Protein AF-A0A8H4V499-F1 (afdb_monomer)

Mean predicted aligned error: 6.69 Å

Solvent-accessible surface area (backbone atoms only — not comparable to full-atom values): 12761 Å² total; per-residue (Å²): 134,83,77,74,76,79,85,72,78,82,38,73,46,24,52,52,40,58,50,50,54,50,51,35,54,50,26,40,52,48,11,56,51,24,57,30,90,91,62,66,33,66,66,61,10,49,55,27,24,52,51,23,47,53,52,52,52,52,50,52,48,46,38,70,77,71,46,82,54,85,67,39,61,83,77,80,51,57,48,58,50,14,52,45,31,35,54,38,15,52,53,28,44,78,68,73,36,26,86,63,11,48,63,27,32,54,51,16,51,73,30,46,82,51,69,37,53,43,16,42,42,28,33,52,45,12,53,38,33,59,62,45,79,70,82,70,60,55,99,68,63,72,52,76,76,56,58,77,68,55,55,89,88,54,68,86,46,69,65,45,24,36,52,50,12,36,50,27,8,52,47,10,28,49,50,21,64,72,48,57,74,93,72,46,47,72,57,14,54,48,26,28,33,50,9,25,36,51,32,13,53,37,25,48,77,71,68,39,53,70,60,14,51,53,27,18,52,52,23,36,59,52,21,57,77,67,71,36,64,70,59,29,52,50,22,50,53,60,47,51,64,69,71,77,112

Nearest PDB structures (foldseek):
  6hc2-assembly4_S  TM=8.252E-01  e=5.355E-04  Homo sapiens
  6hc2-assembly1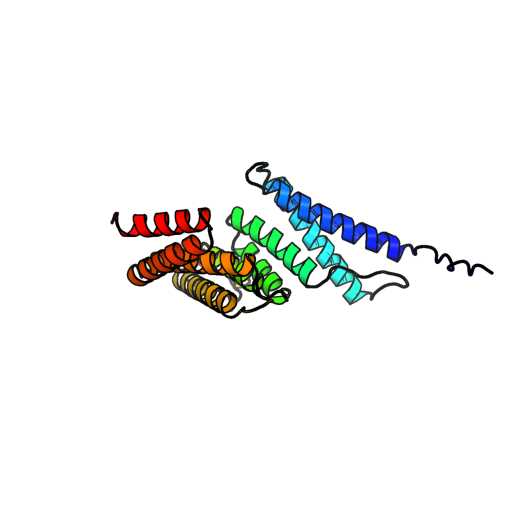_C  TM=4.977E-01  e=4.713E-04  Homo sapiens
  3sf4-assembly3_C  TM=5.035E-01  e=6.349E-04  Homo sapiens
  3q5m-assembly1_A  TM=4.052E-01  e=2.068E-01  Escherichia coli K-12
  5zvv-assembly1_B  TM=2.396E-01  e=1.594E+00  Bacillus phage phi3T

Sequence (245 aa):
GNTDEDFVPESLWHKRQRLLTKTVGIAIKLGELYADEHVLDPDSSQKHLIWAVETALKEFRRRKDEGVKPGEGDWLSPEQMGGAMESLGRDYERKDQFHLAIPLFFQALRLCETPCHRPVIMNNLAASFAQHPIFIPAANGPSEMTKELQDPAMPATRKDCLEAAQNWAKNAYKHAKDVTGNDRTAECDEACAVALVNWGDVAVMLGNNDLARKKYRQCIEMAGKLELPHVVKQARSGLAKLTSK

Radius of gyration: 21.86 Å; Cα contacts (8 Å, |Δi|>4): 308; chains: 1; bounding box: 50×37×82 Å

Foldseek 3Di:
DPPDPPPDDQDPQQVVQVVLQVQLVVLLVQLLVCVDPVNVNLPSNLVSLVCSLVSLVVVVVCCVVPNQDVNHDDHDALQRNLSSLQSNLVSCVVVLVLVSNQVSLVSSLVSDPQLLCNLVSLLSLLSSLLSNDQPPPPVPDDDPVRVVVDPVPDQRDNVSSLVSSLVSLVVSLVSLVVDDDPSRDLSSLVSNLSSLLSNLVSCVVVVNNVSNLVSLVVSLVSCVVSVNVVSNVSSVVSNVVSVVD

pLDDT: mean 90.11, std 15.54, range [38.09, 98.75]

Structure (mmCIF, N/CA/C/O backbone):
data_AF-A0A8H4V499-F1
#
_entry.id   AF-A0A8H4V499-F1
#
loop_
_atom_site.group_PDB
_atom_site.id
_atom_site.type_symbol
_atom_site.label_atom_id
_atom_site.label_alt_id
_atom_site.label_comp_id
_atom_site.label_asym_id
_atom_site.label_entity_id
_atom_site.label_seq_id
_atom_site.pdbx_PDB_ins_code
_atom_site.Cartn_x
_atom_site.Cartn_y
_atom_site.Cartn_z
_atom_site.occupancy
_atom_site.B_iso_or_equiv
_atom_site.auth_seq_id
_atom_site.auth_comp_id
_atom_site.auth_asym_id
_atom_site.auth_atom_id
_atom_site.pdbx_PDB_model_num
ATOM 1 N N . GLY A 1 1 ? -0.576 10.359 -55.482 1.00 40.16 1 GLY A N 1
ATOM 2 C CA . GLY A 1 1 ? 0.696 9.967 -54.862 1.00 40.16 1 GLY A CA 1
ATOM 3 C C . GLY A 1 1 ? 0.399 9.662 -53.424 1.00 40.16 1 GLY A C 1
ATOM 4 O O . GLY A 1 1 ? 0.086 10.592 -52.698 1.00 40.16 1 GLY A O 1
ATOM 5 N N . ASN A 1 2 ? 0.369 8.380 -53.072 1.00 44.16 2 ASN A N 1
ATOM 6 C CA . ASN A 1 2 ? 0.290 7.948 -51.683 1.00 44.16 2 ASN A CA 1
ATOM 7 C C . ASN A 1 2 ? 1.696 8.146 -51.117 1.00 44.16 2 ASN A C 1
ATOM 9 O O . ASN A 1 2 ? 2.642 7.578 -51.657 1.00 44.16 2 ASN A O 1
ATOM 13 N N . THR A 1 3 ? 1.849 9.022 -50.132 1.00 49.28 3 THR A N 1
ATOM 14 C CA . THR A 1 3 ? 3.070 9.085 -49.331 1.00 49.28 3 THR A CA 1
ATOM 15 C C . THR A 1 3 ? 3.112 7.800 -48.525 1.00 49.28 3 THR A C 1
ATOM 17 O O . THR A 1 3 ? 2.321 7.646 -47.596 1.00 49.28 3 THR A O 1
ATOM 20 N N . ASP A 1 4 ? 3.963 6.864 -48.947 1.00 53.62 4 ASP A N 1
ATOM 21 C CA . ASP A 1 4 ? 4.407 5.764 -48.101 1.00 53.62 4 ASP A CA 1
ATOM 22 C C . ASP A 1 4 ? 4.816 6.380 -46.760 1.00 53.62 4 ASP A C 1
ATOM 24 O O . ASP A 1 4 ? 5.727 7.205 -46.700 1.00 53.62 4 ASP A O 1
ATOM 28 N N . GLU A 1 5 ? 4.069 6.067 -45.701 1.00 57.12 5 GLU A N 1
ATOM 29 C CA . GLU A 1 5 ? 4.519 6.326 -44.341 1.00 57.12 5 GLU A CA 1
ATOM 30 C C . GLU A 1 5 ? 5.850 5.589 -44.195 1.00 57.12 5 GLU A C 1
ATOM 32 O O . GLU A 1 5 ? 5.878 4.357 -44.220 1.00 57.12 5 G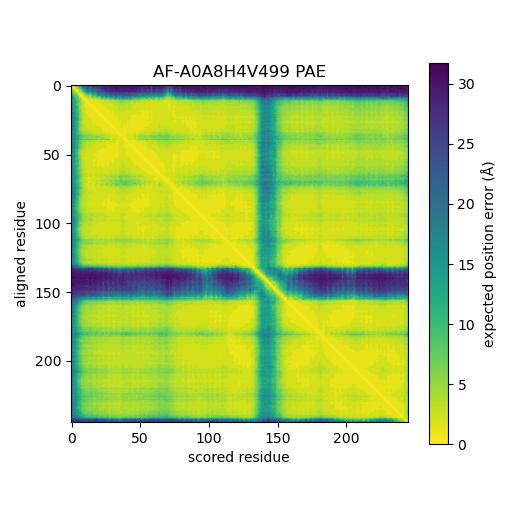LU A O 1
ATOM 37 N N . ASP A 1 6 ? 6.950 6.346 -44.139 1.00 56.53 6 ASP A N 1
ATOM 38 C CA . ASP A 1 6 ? 8.307 5.818 -44.044 1.00 56.53 6 ASP A CA 1
ATOM 39 C C . ASP A 1 6 ? 8.364 4.749 -42.946 1.00 56.53 6 ASP A C 1
ATOM 41 O O . ASP A 1 6 ? 8.284 5.038 -41.749 1.00 56.53 6 ASP A O 1
ATOM 45 N N . PHE A 1 7 ? 8.480 3.485 -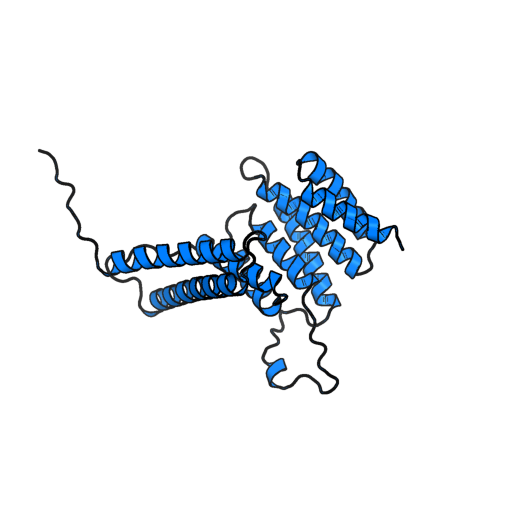43.355 1.00 61.25 7 PHE A N 1
ATOM 46 C CA . PHE A 1 7 ? 8.651 2.366 -42.442 1.00 61.25 7 PHE A CA 1
ATOM 47 C C . PHE A 1 7 ? 9.990 2.542 -41.723 1.00 61.25 7 PHE A C 1
ATOM 49 O O . PHE A 1 7 ? 11.047 2.245 -42.279 1.00 61.25 7 PHE A O 1
ATOM 56 N N . VAL A 1 8 ? 9.956 3.033 -40.483 1.00 66.06 8 VAL A N 1
ATOM 57 C CA . VAL A 1 8 ? 11.134 3.093 -39.614 1.00 66.06 8 VAL A CA 1
ATOM 58 C C . VAL A 1 8 ? 11.292 1.727 -38.937 1.00 66.06 8 VAL A C 1
ATOM 60 O O . VAL A 1 8 ? 10.447 1.358 -38.117 1.00 66.06 8 VAL A O 1
ATOM 63 N N . PRO A 1 9 ? 12.349 0.948 -39.241 1.00 77.31 9 PRO A N 1
ATOM 64 C CA . PRO A 1 9 ? 12.548 -0.358 -38.623 1.00 77.31 9 PRO A CA 1
ATOM 65 C C . PRO A 1 9 ? 12.700 -0.238 -37.097 1.00 77.31 9 PRO A C 1
ATOM 67 O O . PRO A 1 9 ? 13.455 0.604 -36.608 1.00 77.31 9 PRO A O 1
ATOM 70 N N . GLU A 1 10 ? 12.008 -1.097 -36.334 1.00 86.38 10 GLU A N 1
ATOM 71 C CA . GLU A 1 10 ? 12.113 -1.144 -34.866 1.00 86.38 10 GLU A CA 1
ATOM 72 C C . GLU A 1 10 ? 13.578 -1.384 -34.455 1.00 86.38 10 GLU A C 1
ATOM 74 O O . GLU A 1 10 ? 14.190 -2.388 -34.832 1.00 86.38 10 GLU A O 1
ATOM 79 N N . SER A 1 11 ? 14.150 -0.474 -33.660 1.00 91.81 11 SER A N 1
ATOM 80 C CA . SER A 1 11 ? 15.504 -0.653 -33.130 1.00 91.81 11 SER A CA 1
ATOM 81 C C . SER A 1 11 ? 15.542 -1.807 -32.118 1.00 91.81 11 SER A C 1
ATOM 83 O O . SER A 1 11 ? 14.555 -2.099 -31.436 1.00 91.81 11 SER A O 1
ATOM 85 N N . LEU A 1 12 ? 16.705 -2.448 -31.950 1.00 93.38 12 LEU A N 1
ATOM 86 C CA . LEU A 1 12 ? 16.875 -3.495 -30.930 1.00 93.38 12 LEU A CA 1
ATOM 87 C C . LEU A 1 12 ? 16.536 -2.988 -29.518 1.00 93.38 12 LEU A C 1
ATOM 89 O O . LEU A 1 12 ? 15.952 -3.724 -28.721 1.00 93.38 12 LEU A O 1
ATOM 93 N N . TRP A 1 13 ? 16.858 -1.724 -29.226 1.00 94.88 13 TRP A N 1
ATOM 94 C CA . TRP A 1 13 ? 16.546 -1.089 -27.948 1.00 94.88 13 TRP A CA 1
ATOM 95 C C . TRP A 1 13 ? 15.053 -0.838 -27.776 1.00 94.88 13 TRP A C 1
ATOM 97 O O . TRP A 1 13 ? 14.526 -1.146 -26.710 1.00 94.88 13 TRP A O 1
ATOM 107 N N . HIS A 1 14 ? 14.352 -0.381 -28.818 1.00 94.94 14 HIS A N 1
ATOM 108 C CA . HIS A 1 14 ? 12.895 -0.251 -28.795 1.00 94.94 14 HIS A CA 1
ATOM 109 C C . HIS A 1 14 ? 12.231 -1.605 -28.519 1.00 94.94 14 HIS A C 1
ATOM 111 O O . HIS A 1 14 ? 11.396 -1.724 -27.620 1.00 94.94 14 HIS A O 1
ATOM 117 N N . LYS A 1 15 ? 12.646 -2.652 -29.245 1.00 95.31 15 LYS A N 1
ATOM 118 C CA . LYS A 1 15 ? 12.096 -4.003 -29.094 1.00 95.31 15 LYS A CA 1
ATOM 119 C C . LYS A 1 15 ? 12.322 -4.558 -27.692 1.00 95.31 15 LYS A C 1
ATOM 121 O O . LYS A 1 15 ? 11.377 -5.047 -27.070 1.00 95.31 15 LYS A O 1
ATOM 126 N N . ARG A 1 16 ? 13.556 -4.465 -27.176 1.00 95.94 16 ARG A N 1
ATOM 127 C CA . ARG A 1 16 ? 13.900 -4.857 -25.797 1.00 95.94 16 ARG A CA 1
ATOM 128 C C . ARG A 1 16 ? 13.006 -4.124 -24.805 1.00 95.94 16 ARG A C 1
ATOM 130 O O . ARG A 1 16 ? 12.419 -4.761 -23.936 1.00 95.94 16 ARG A O 1
ATOM 137 N N . GLN A 1 17 ? 12.904 -2.809 -24.961 1.00 95.81 17 GLN A N 1
ATOM 138 C CA . GLN A 1 17 ? 12.172 -1.931 -24.067 1.00 95.81 17 GLN A CA 1
ATOM 139 C C . GLN A 1 17 ? 10.689 -2.310 -23.986 1.00 95.81 17 GLN A C 1
ATOM 141 O O . GLN A 1 17 ? 10.170 -2.622 -22.914 1.00 95.81 17 GLN A O 1
ATOM 146 N N . ARG A 1 18 ? 10.035 -2.408 -25.144 1.00 95.50 18 ARG A N 1
ATOM 147 C CA . ARG A 1 18 ? 8.627 -2.796 -25.265 1.00 95.50 18 ARG A CA 1
ATOM 148 C C . ARG A 1 18 ? 8.339 -4.173 -24.665 1.00 95.50 18 ARG A C 1
ATOM 150 O O . ARG A 1 18 ? 7.310 -4.350 -24.011 1.00 95.50 18 ARG A O 1
ATOM 157 N N . LEU A 1 19 ? 9.214 -5.154 -24.899 1.00 96.88 19 LEU A N 1
ATOM 158 C CA . LEU A 1 19 ? 9.059 -6.497 -24.335 1.00 96.88 19 LEU A CA 1
ATOM 159 C C . LEU A 1 19 ? 9.246 -6.486 -22.817 1.00 96.88 19 LEU A C 1
ATOM 161 O O . LEU A 1 19 ? 8.418 -7.052 -22.111 1.00 96.88 19 LEU A O 1
ATOM 165 N N . LEU A 1 20 ? 10.274 -5.804 -22.309 1.00 97.44 20 LEU A N 1
ATOM 166 C CA . LEU A 1 20 ? 10.565 -5.758 -20.879 1.00 97.44 20 LEU A CA 1
ATOM 167 C C . LEU A 1 20 ? 9.432 -5.089 -20.089 1.00 97.44 20 LEU A C 1
ATOM 169 O O . LEU A 1 20 ? 8.990 -5.649 -19.088 1.00 97.44 20 LEU A O 1
ATOM 173 N N . THR A 1 21 ? 8.895 -3.960 -20.566 1.00 97.19 21 THR A N 1
ATOM 174 C CA . THR A 1 21 ? 7.731 -3.302 -19.944 1.00 97.19 21 THR A CA 1
ATOM 175 C C . THR A 1 21 ? 6.515 -4.225 -19.894 1.00 97.19 21 THR A C 1
ATOM 177 O O . THR A 1 21 ? 5.855 -4.314 -18.859 1.00 97.19 21 THR A O 1
ATOM 180 N N . LYS A 1 22 ? 6.231 -4.960 -20.980 1.00 97.62 22 LYS A N 1
ATOM 181 C CA . LYS A 1 22 ? 5.127 -5.933 -21.005 1.00 97.62 22 LYS A CA 1
ATOM 182 C C . LYS A 1 22 ? 5.354 -7.073 -20.016 1.00 97.62 22 LYS A C 1
ATOM 184 O O . LYS A 1 22 ? 4.430 -7.408 -19.284 1.00 97.62 22 LYS A O 1
ATOM 189 N N . THR A 1 23 ? 6.557 -7.641 -19.958 1.00 98.31 23 THR A N 1
ATOM 190 C CA . THR A 1 23 ? 6.866 -8.738 -19.030 1.00 98.31 23 THR A CA 1
ATOM 191 C C . THR A 1 23 ? 6.765 -8.287 -17.575 1.00 98.31 23 THR A C 1
ATOM 193 O O . THR A 1 23 ? 6.188 -9.008 -16.767 1.00 98.31 23 THR A O 1
ATOM 196 N N . VAL A 1 24 ? 7.250 -7.086 -17.238 1.00 98.31 24 VAL A N 1
ATOM 197 C CA . VAL A 1 24 ? 7.088 -6.510 -15.891 1.00 98.31 24 VAL A CA 1
ATOM 198 C C . VAL A 1 24 ? 5.608 -6.329 -15.554 1.00 98.31 24 VAL A C 1
ATOM 200 O O . VAL A 1 24 ? 5.172 -6.779 -14.498 1.00 98.31 24 VAL A O 1
ATOM 203 N N . GLY A 1 25 ? 4.814 -5.754 -16.463 1.00 97.75 25 GLY A N 1
ATOM 204 C CA . GLY A 1 25 ? 3.370 -5.600 -16.260 1.00 97.75 25 GLY A CA 1
ATOM 205 C C . GLY A 1 25 ? 2.642 -6.935 -16.062 1.00 97.75 25 GLY A C 1
ATOM 206 O O . GLY A 1 25 ? 1.826 -7.061 -15.152 1.00 97.75 25 GLY A O 1
ATOM 207 N N . ILE A 1 26 ? 2.971 -7.953 -16.863 1.00 98.38 26 ILE A N 1
ATOM 208 C CA . ILE A 1 26 ? 2.411 -9.307 -16.725 1.00 98.38 26 ILE A CA 1
ATOM 209 C C . ILE A 1 26 ? 2.812 -9.926 -15.384 1.00 98.38 26 ILE A C 1
ATOM 211 O O . ILE A 1 26 ? 1.961 -10.496 -14.711 1.00 98.38 26 ILE A O 1
ATOM 215 N N . ALA A 1 27 ? 4.072 -9.793 -14.967 1.00 98.50 27 ALA A N 1
ATOM 216 C CA . ALA A 1 27 ? 4.534 -10.316 -13.685 1.00 98.50 27 ALA A CA 1
ATOM 217 C C . ALA A 1 27 ? 3.797 -9.670 -12.501 1.00 98.50 27 ALA A C 1
ATOM 219 O O . ALA A 1 27 ? 3.401 -10.383 -11.585 1.00 98.50 27 ALA A O 1
ATOM 220 N N . ILE A 1 28 ? 3.523 -8.361 -12.542 1.00 98.19 28 ILE A N 1
ATOM 221 C CA . ILE A 1 28 ? 2.698 -7.697 -11.517 1.00 98.19 28 ILE A CA 1
ATOM 222 C C . ILE A 1 28 ? 1.302 -8.325 -11.467 1.00 98.19 28 ILE A C 1
ATOM 224 O O . ILE A 1 28 ? 0.841 -8.700 -10.392 1.00 98.19 28 ILE A O 1
ATOM 228 N N . LYS A 1 29 ? 0.652 -8.506 -12.624 1.00 98.00 29 LYS A N 1
ATOM 229 C CA . LYS A 1 29 ? -0.695 -9.094 -12.690 1.00 98.00 29 LYS A CA 1
ATOM 230 C C . LYS A 1 29 ? -0.746 -10.558 -12.270 1.00 98.00 29 LYS A C 1
ATOM 232 O O . LYS A 1 29 ? -1.699 -10.953 -11.608 1.00 98.00 29 LYS A O 1
ATOM 237 N N . LEU A 1 30 ? 0.275 -11.347 -12.594 1.00 98.25 30 LEU A N 1
ATOM 238 C CA . LEU A 1 30 ? 0.413 -12.706 -12.069 1.00 98.25 30 LEU A CA 1
ATOM 239 C C . LEU A 1 30 ? 0.585 -12.688 -10.550 1.00 98.25 30 LEU A C 1
ATOM 241 O O . LEU A 1 30 ? -0.067 -13.460 -9.860 1.00 98.25 30 LEU A O 1
ATOM 245 N N . GLY A 1 31 ? 1.406 -11.774 -10.036 1.00 97.69 31 GLY A N 1
ATOM 246 C CA . GLY A 1 31 ? 1.570 -11.542 -8.607 1.00 97.69 31 GLY A CA 1
ATOM 247 C C . GLY A 1 31 ? 0.245 -11.284 -7.889 1.00 97.69 31 GLY A C 1
ATOM 248 O O . GLY A 1 31 ? -0.125 -12.013 -6.975 1.00 97.69 31 GLY A O 1
ATOM 249 N N . GLU A 1 32 ? -0.502 -10.283 -8.358 1.00 96.25 32 GLU A N 1
ATOM 250 C CA . GLU A 1 32 ? -1.833 -9.939 -7.841 1.00 96.25 32 GLU A CA 1
ATOM 251 C C . GLU A 1 32 ? -2.815 -11.121 -7.917 1.00 96.25 32 GLU A C 1
ATOM 253 O O . GLU A 1 32 ? -3.530 -11.371 -6.951 1.00 96.25 32 GLU A O 1
ATOM 258 N N . LEU A 1 33 ? -2.824 -11.865 -9.030 1.00 97.31 33 LEU A N 1
ATOM 259 C CA . LEU A 1 33 ? -3.695 -13.028 -9.220 1.00 97.31 33 LEU A CA 1
ATOM 260 C C . LEU A 1 33 ? -3.363 -14.163 -8.245 1.00 97.31 33 LEU A C 1
ATOM 262 O O . LEU A 1 33 ? -4.266 -14.752 -7.663 1.00 97.31 33 LEU A O 1
ATOM 266 N N . TYR A 1 34 ? -2.082 -14.484 -8.059 1.00 97.44 34 TYR A N 1
ATOM 267 C CA . TYR A 1 34 ? -1.665 -15.545 -7.138 1.00 97.44 34 TYR A CA 1
ATOM 268 C C . TYR A 1 34 ? -1.947 -15.200 -5.672 1.00 97.44 34 TYR A C 1
ATOM 270 O O . TYR A 1 34 ? -2.159 -16.099 -4.860 1.00 97.44 34 TYR A O 1
ATOM 278 N N . ALA A 1 35 ? -1.980 -13.910 -5.337 1.00 93.31 35 ALA A N 1
ATOM 279 C CA . ALA A 1 35 ? -2.360 -13.429 -4.015 1.00 93.31 35 ALA A CA 1
ATOM 280 C C . ALA A 1 35 ? -3.871 -13.435 -3.743 1.00 93.31 35 ALA A C 1
ATOM 282 O O . ALA A 1 35 ? -4.276 -13.196 -2.603 1.00 93.31 35 ALA A O 1
ATOM 283 N N . ASP A 1 36 ? -4.696 -13.637 -4.769 1.00 93.44 36 ASP A N 1
ATOM 284 C CA . ASP A 1 36 ? -6.146 -13.611 -4.644 1.00 93.44 36 ASP A CA 1
ATOM 285 C C . ASP A 1 36 ? -6.655 -14.751 -3.744 1.00 93.44 36 ASP A C 1
ATOM 287 O O . ASP A 1 36 ? -6.106 -15.859 -3.737 1.00 93.44 36 ASP A O 1
ATOM 291 N N . GLU A 1 37 ? -7.725 -14.490 -2.991 1.00 89.75 37 GLU A N 1
ATOM 292 C CA . GLU A 1 37 ? -8.301 -15.441 -2.030 1.00 89.75 37 GLU A CA 1
ATOM 293 C C . GLU A 1 37 ? -8.848 -16.725 -2.674 1.00 89.75 37 GLU A C 1
ATOM 295 O O . GLU A 1 37 ? -9.039 -17.727 -1.984 1.00 89.75 37 GLU A O 1
ATOM 300 N N . HIS A 1 38 ? -9.073 -16.720 -3.989 1.00 94.25 38 HIS A N 1
ATOM 301 C CA . HIS A 1 38 ? -9.519 -17.889 -4.743 1.00 94.25 38 HIS A CA 1
ATOM 302 C C . HIS A 1 38 ? -8.355 -18.742 -5.274 1.00 94.25 38 HIS A C 1
ATOM 304 O O . HIS A 1 38 ? -8.577 -19.897 -5.641 1.00 94.25 38 HIS A O 1
ATOM 310 N N . VAL A 1 39 ? -7.130 -18.199 -5.332 1.00 94.94 39 VAL A N 1
ATOM 311 C CA . VAL A 1 39 ? -5.931 -18.898 -5.838 1.00 94.94 39 VAL A CA 1
ATOM 312 C C . VAL A 1 39 ? -5.010 -19.326 -4.696 1.00 94.94 39 VAL A C 1
ATOM 314 O O . VAL A 1 39 ? -4.579 -20.477 -4.674 1.00 94.94 39 VAL A O 1
ATOM 317 N N . LEU A 1 40 ? -4.751 -18.428 -3.738 1.00 91.31 40 LEU A N 1
ATOM 318 C CA . LEU A 1 40 ? -3.975 -18.681 -2.516 1.00 91.31 40 LEU A CA 1
ATOM 319 C C . LEU A 1 40 ? -2.592 -19.317 -2.760 1.00 91.31 40 LEU A C 1
ATOM 321 O O . LEU A 1 40 ? -2.218 -20.282 -2.094 1.00 91.31 40 LEU A O 1
ATOM 325 N N . ASP A 1 41 ? -1.803 -18.739 -3.671 1.00 96.12 41 ASP A N 1
ATOM 326 C CA . ASP A 1 41 ? -0.401 -19.117 -3.902 1.00 96.12 41 ASP A CA 1
ATOM 327 C C . ASP A 1 41 ? 0.555 -17.967 -3.507 1.00 96.12 41 ASP A C 1
ATOM 329 O O . ASP A 1 41 ? 1.078 -17.233 -4.358 1.00 96.12 41 ASP A O 1
ATOM 333 N N . PRO A 1 42 ? 0.799 -17.770 -2.197 1.00 92.62 42 PRO A N 1
ATOM 334 C CA . PRO A 1 42 ? 1.592 -16.648 -1.694 1.00 92.62 42 PRO A CA 1
ATOM 335 C C . PRO A 1 42 ? 3.078 -16.725 -2.068 1.00 92.62 42 PRO A C 1
ATOM 337 O O . PRO A 1 42 ? 3.784 -15.717 -1.983 1.00 92.62 42 PRO A O 1
ATOM 340 N N . ASP A 1 43 ? 3.583 -17.895 -2.457 1.00 95.19 43 ASP A N 1
ATOM 341 C CA . ASP A 1 43 ? 4.972 -18.049 -2.888 1.00 95.19 43 ASP A CA 1
ATOM 342 C C . ASP A 1 43 ? 5.135 -17.642 -4.349 1.00 95.19 43 ASP A C 1
ATOM 344 O O . ASP A 1 43 ? 6.086 -16.930 -4.690 1.00 95.19 43 ASP A O 1
ATOM 348 N N . SER A 1 44 ? 4.203 -18.042 -5.218 1.00 96.88 44 SER A N 1
ATOM 349 C CA . SER A 1 44 ? 4.188 -17.568 -6.602 1.00 96.88 44 SER A CA 1
ATOM 350 C C . SER A 1 44 ? 3.894 -16.075 -6.674 1.00 96.88 44 SER A C 1
ATOM 352 O O . SER A 1 44 ? 4.581 -15.383 -7.428 1.00 96.88 44 SER A O 1
ATOM 354 N N . SER A 1 45 ? 2.965 -15.556 -5.863 1.00 97.25 45 SER A N 1
ATOM 355 C CA . SER A 1 45 ? 2.706 -14.111 -5.759 1.00 97.25 45 SER A CA 1
ATOM 356 C C . SER A 1 45 ? 4.000 -13.334 -5.511 1.00 97.25 45 SER A C 1
ATOM 358 O O . SER A 1 45 ? 4.431 -12.517 -6.335 1.00 97.25 45 SER A O 1
ATOM 360 N N . GLN A 1 46 ? 4.680 -13.675 -4.414 1.00 96.00 46 GLN A N 1
ATOM 361 C CA . GLN A 1 46 ? 5.876 -12.977 -3.970 1.00 96.00 46 GLN A CA 1
ATOM 362 C C . GLN A 1 46 ? 7.002 -13.045 -5.006 1.00 96.00 46 GLN A C 1
ATOM 364 O O . GLN A 1 46 ? 7.631 -12.028 -5.303 1.00 96.00 46 GLN A O 1
ATOM 369 N N . LYS A 1 47 ? 7.240 -14.219 -5.607 1.00 98.06 47 LYS A N 1
ATOM 370 C CA . LYS A 1 47 ? 8.271 -14.393 -6.645 1.00 98.06 47 LYS A CA 1
ATOM 371 C C . LYS A 1 47 ? 8.059 -13.448 -7.828 1.00 98.06 47 LYS A C 1
ATOM 373 O O . LYS A 1 47 ? 9.016 -12.812 -8.273 1.00 98.06 47 LYS A O 1
ATOM 378 N N . HIS A 1 48 ? 6.828 -13.340 -8.327 1.00 98.50 48 HIS A N 1
ATOM 379 C CA . HIS A 1 48 ? 6.528 -12.489 -9.478 1.00 98.50 48 HIS A CA 1
ATOM 380 C C . HIS A 1 48 ? 6.624 -10.999 -9.130 1.00 98.50 48 HIS A C 1
ATOM 382 O O . HIS A 1 48 ? 7.215 -10.235 -9.897 1.00 98.50 48 HIS A O 1
ATOM 388 N N . LEU A 1 49 ? 6.110 -10.589 -7.966 1.00 98.38 49 LEU A N 1
ATOM 389 C CA . LEU A 1 49 ? 6.143 -9.190 -7.526 1.00 98.38 49 LEU A CA 1
ATOM 390 C C . LEU A 1 49 ? 7.569 -8.708 -7.236 1.00 98.38 49 LEU A C 1
ATOM 392 O O . LEU A 1 49 ? 7.945 -7.622 -7.684 1.00 98.38 49 LEU A O 1
ATOM 396 N N . ILE A 1 50 ? 8.391 -9.522 -6.561 1.00 98.31 50 ILE A N 1
ATOM 397 C CA . ILE A 1 50 ? 9.812 -9.211 -6.333 1.00 98.31 50 ILE A CA 1
ATOM 398 C C . ILE A 1 50 ? 10.528 -9.061 -7.673 1.00 98.31 50 ILE A C 1
ATOM 400 O O . ILE A 1 50 ? 11.186 -8.046 -7.907 1.00 98.31 50 ILE A O 1
ATOM 404 N N . TRP A 1 51 ? 10.368 -10.032 -8.578 1.00 98.50 51 TRP A N 1
ATOM 405 C CA . TRP A 1 51 ? 11.019 -9.979 -9.884 1.00 98.50 51 TRP A CA 1
ATOM 406 C C . TRP A 1 51 ? 10.617 -8.728 -10.673 1.00 98.50 51 TRP A C 1
ATOM 408 O O . TRP A 1 51 ? 11.483 -8.068 -11.251 1.00 98.50 51 TRP A O 1
ATOM 418 N N . ALA A 1 52 ? 9.332 -8.368 -10.671 1.00 98.50 52 ALA A N 1
ATOM 419 C CA . ALA A 1 52 ? 8.826 -7.194 -11.370 1.00 98.50 52 ALA A CA 1
ATOM 420 C C . ALA A 1 52 ? 9.440 -5.891 -10.834 1.00 98.50 52 ALA A C 1
ATOM 422 O O . ALA A 1 52 ? 9.995 -5.107 -11.611 1.00 98.50 52 ALA A O 1
ATOM 423 N N . VAL A 1 53 ? 9.389 -5.678 -9.514 1.00 98.12 53 VAL A N 1
ATOM 424 C CA . VAL A 1 53 ? 9.908 -4.459 -8.872 1.00 98.12 53 VAL A CA 1
ATOM 425 C C . VAL A 1 53 ? 11.426 -4.369 -9.014 1.00 98.12 53 VAL A C 1
ATOM 427 O O . VAL A 1 53 ? 11.945 -3.316 -9.389 1.00 98.12 53 VAL A O 1
ATOM 430 N N . GLU A 1 54 ? 12.156 -5.462 -8.788 1.00 98.00 54 GLU A N 1
ATOM 431 C CA . GLU A 1 54 ? 13.607 -5.473 -8.970 1.00 98.00 54 GLU A CA 1
ATOM 432 C C . GLU A 1 54 ? 14.010 -5.192 -10.415 1.00 98.00 54 GLU A C 1
ATOM 434 O O . GLU A 1 54 ? 14.958 -4.444 -10.653 1.00 98.00 54 GLU A O 1
ATOM 439 N N . THR A 1 55 ? 13.314 -5.788 -11.384 1.00 98.31 55 THR A N 1
ATOM 440 C CA . THR A 1 55 ? 13.602 -5.584 -12.809 1.00 98.31 55 THR A CA 1
ATOM 441 C C . THR A 1 55 ? 13.349 -4.134 -13.205 1.00 98.31 55 THR A C 1
ATOM 443 O O . THR A 1 55 ? 14.194 -3.524 -13.862 1.00 98.31 55 THR A O 1
ATOM 446 N N . ALA A 1 56 ? 12.246 -3.546 -12.738 1.00 97.44 56 ALA A N 1
ATOM 447 C CA . ALA A 1 56 ? 11.957 -2.136 -12.952 1.00 97.44 56 ALA A CA 1
ATOM 448 C C . ALA A 1 56 ? 13.023 -1.220 -12.332 1.00 97.44 56 ALA A C 1
ATOM 450 O O . ALA A 1 56 ? 13.510 -0.315 -13.009 1.00 97.44 56 ALA A O 1
ATOM 451 N N . LEU A 1 57 ? 13.444 -1.473 -11.086 1.00 96.31 57 LEU A N 1
ATOM 452 C CA . LEU A 1 57 ? 14.505 -0.703 -10.422 1.00 96.31 57 LEU A CA 1
ATOM 453 C C . LEU A 1 57 ? 15.862 -0.845 -11.120 1.00 96.31 57 LEU A C 1
ATOM 455 O O . LEU A 1 57 ? 16.591 0.142 -11.248 1.00 96.31 57 LEU A O 1
ATOM 459 N N . LYS A 1 58 ? 16.209 -2.053 -11.578 1.00 97.62 58 LYS A N 1
ATOM 460 C CA . LYS A 1 58 ? 17.439 -2.311 -12.342 1.00 97.62 58 LYS A CA 1
ATOM 461 C C . LYS A 1 58 ? 17.439 -1.512 -13.645 1.00 97.62 58 LYS A C 1
ATOM 463 O O . LYS A 1 58 ? 18.454 -0.900 -13.968 1.00 97.62 58 LYS A O 1
ATOM 468 N N . GLU A 1 59 ? 16.307 -1.441 -14.346 1.00 97.50 59 GLU A N 1
ATOM 469 C CA . GLU A 1 59 ? 16.196 -0.647 -15.573 1.00 97.50 59 GLU A CA 1
ATOM 470 C C . GLU A 1 59 ? 16.238 0.865 -15.301 1.00 97.50 59 GLU A C 1
ATOM 472 O O . GLU A 1 59 ? 16.937 1.586 -16.014 1.00 97.50 59 GLU A O 1
ATOM 477 N N . PHE A 1 60 ? 15.592 1.353 -14.233 1.00 95.44 60 PHE A N 1
ATOM 478 C CA . PHE A 1 60 ? 15.735 2.751 -13.802 1.00 95.44 60 PHE A CA 1
ATOM 479 C C . PHE A 1 60 ? 17.195 3.109 -13.505 1.00 95.44 60 PHE A C 1
ATOM 481 O O . PHE A 1 60 ? 17.676 4.153 -13.948 1.00 95.44 60 PHE A O 1
ATOM 488 N N . ARG A 1 61 ? 17.920 2.236 -12.793 1.00 96.56 61 ARG A N 1
ATOM 489 C CA . ARG A 1 61 ? 19.346 2.429 -12.501 1.00 96.56 61 ARG A CA 1
ATOM 490 C C . ARG A 1 61 ? 20.179 2.442 -13.782 1.00 96.56 61 ARG A C 1
ATOM 492 O O . ARG A 1 61 ? 20.952 3.369 -13.977 1.00 96.56 61 ARG A O 1
ATOM 499 N N . ARG A 1 62 ? 19.961 1.492 -14.695 1.00 96.81 62 ARG A N 1
ATOM 500 C CA . ARG A 1 62 ? 20.662 1.446 -15.988 1.00 96.81 62 ARG A CA 1
ATOM 501 C C . ARG A 1 62 ? 20.450 2.727 -16.796 1.00 96.81 62 ARG A C 1
ATOM 503 O O . ARG A 1 62 ? 21.408 3.284 -17.319 1.00 96.81 62 ARG A O 1
ATOM 510 N N . ARG A 1 63 ? 19.210 3.216 -16.889 1.00 96.25 63 ARG A N 1
ATOM 511 C CA . ARG A 1 63 ? 18.891 4.471 -17.591 1.00 96.25 63 ARG A CA 1
ATOM 512 C C . ARG A 1 63 ? 19.525 5.687 -16.923 1.00 96.25 63 ARG A C 1
ATOM 514 O O . ARG A 1 63 ? 19.943 6.598 -17.629 1.00 96.25 63 ARG A O 1
ATOM 521 N N . LYS A 1 64 ? 19.617 5.697 -15.591 1.00 95.81 64 LYS A N 1
ATOM 522 C CA . LYS A 1 64 ? 20.313 6.748 -14.839 1.00 95.81 64 LYS A CA 1
ATOM 523 C C . LYS A 1 64 ? 21.820 6.739 -15.110 1.00 95.81 64 LYS A C 1
ATOM 525 O O . LYS A 1 64 ? 22.390 7.803 -15.324 1.00 95.81 64 LYS A O 1
ATOM 530 N N . ASP A 1 65 ? 22.440 5.564 -15.098 1.00 97.38 65 ASP A N 1
ATOM 531 C CA . ASP A 1 65 ? 23.897 5.425 -15.171 1.00 97.38 65 ASP A CA 1
ATOM 532 C C . ASP A 1 65 ? 24.418 5.525 -16.614 1.00 97.38 65 ASP A C 1
ATOM 534 O O . ASP A 1 65 ? 25.474 6.102 -16.862 1.00 97.38 65 ASP A O 1
ATOM 538 N N . GLU A 1 66 ? 23.674 4.988 -17.583 1.00 96.25 66 GLU A N 1
ATOM 539 C CA . GLU A 1 66 ? 24.112 4.881 -18.980 1.00 96.25 66 GLU A CA 1
ATOM 540 C C . GLU A 1 66 ? 23.337 5.765 -19.966 1.00 96.25 66 GLU A C 1
ATOM 542 O O . GLU A 1 66 ? 23.652 5.770 -21.162 1.00 96.25 66 GLU A O 1
ATOM 547 N N . GLY A 1 67 ? 22.288 6.443 -19.502 1.00 95.44 67 GLY A N 1
ATOM 548 C CA . GLY A 1 67 ? 21.345 7.160 -20.352 1.00 95.44 67 GLY A CA 1
ATOM 549 C C . GLY A 1 67 ? 20.381 6.254 -21.129 1.00 95.44 67 GLY A C 1
ATOM 550 O O . GLY A 1 67 ? 20.482 5.017 -21.161 1.00 95.44 67 GLY A O 1
ATOM 551 N N . VAL A 1 68 ? 19.418 6.910 -21.778 1.00 95.56 68 VAL A N 1
ATOM 552 C CA . VAL A 1 68 ? 18.488 6.288 -22.729 1.00 95.56 68 VAL A CA 1
ATOM 553 C C . VAL A 1 68 ? 19.224 6.058 -24.049 1.00 95.56 68 VAL A C 1
ATOM 555 O O . VAL A 1 68 ? 19.862 6.968 -24.582 1.00 95.56 68 VAL A O 1
ATOM 558 N N . LYS A 1 69 ? 19.183 4.829 -24.567 1.00 94.88 69 LYS A N 1
ATOM 559 C CA . LYS A 1 69 ? 19.896 4.457 -25.795 1.00 94.88 69 LYS A CA 1
ATOM 560 C C . LYS A 1 69 ? 19.156 4.980 -27.039 1.00 94.88 69 LYS A C 1
ATOM 562 O O . LYS A 1 69 ? 17.945 5.188 -26.987 1.00 94.88 69 LYS A O 1
ATOM 567 N N . PRO A 1 70 ? 19.839 5.171 -28.184 1.00 92.81 70 PRO A N 1
ATOM 568 C CA . PRO A 1 70 ? 19.188 5.643 -29.406 1.00 92.81 70 PRO A CA 1
ATOM 569 C C . PRO A 1 70 ? 18.014 4.751 -29.832 1.00 92.81 70 PRO A C 1
ATOM 571 O O . PRO A 1 70 ? 18.165 3.539 -30.003 1.00 92.81 70 PRO A O 1
ATOM 574 N N . GLY A 1 71 ? 16.840 5.363 -29.998 1.00 90.88 71 GLY A N 1
ATOM 575 C CA . GLY A 1 71 ? 15.601 4.670 -30.352 1.00 90.88 71 GLY A CA 1
ATOM 576 C C . GLY A 1 71 ? 15.011 3.805 -29.234 1.00 90.88 71 GLY A C 1
ATOM 577 O O . GLY A 1 71 ? 14.085 3.046 -29.501 1.00 90.88 71 GLY A O 1
ATOM 578 N N . GLU A 1 72 ? 15.536 3.871 -28.011 1.00 92.50 72 GLU A N 1
ATOM 579 C CA . GLU A 1 72 ? 14.929 3.242 -26.843 1.00 92.50 72 GLU A CA 1
ATOM 580 C C . GLU A 1 72 ? 13.660 4.012 -26.439 1.00 92.50 72 GLU A C 1
ATOM 582 O O . GLU A 1 72 ? 13.702 5.226 -26.266 1.00 92.50 72 GLU A O 1
ATOM 587 N N . GLY A 1 73 ? 12.524 3.317 -26.325 1.00 90.62 73 GLY A N 1
ATOM 588 C CA . GLY A 1 73 ? 11.241 3.934 -25.969 1.00 90.62 73 GLY A CA 1
ATOM 589 C C . GLY A 1 73 ? 11.110 4.302 -24.485 1.00 90.62 73 GLY A C 1
ATOM 590 O O . GLY A 1 73 ? 12.033 4.116 -23.679 1.00 90.62 73 GLY A O 1
ATOM 591 N N . ASP A 1 74 ? 9.920 4.767 -24.109 1.00 93.38 74 ASP A N 1
ATOM 592 C CA . ASP A 1 74 ? 9.588 5.107 -22.724 1.00 93.38 74 ASP A CA 1
ATOM 593 C C . ASP A 1 74 ? 9.629 3.884 -21.798 1.00 93.38 74 ASP A C 1
ATOM 595 O O . ASP A 1 74 ? 9.366 2.752 -22.216 1.00 93.38 74 ASP A O 1
ATOM 599 N N . TRP A 1 75 ? 9.990 4.126 -20.533 1.00 95.69 75 TRP A N 1
ATOM 600 C CA . TRP A 1 75 ? 9.929 3.136 -19.449 1.00 95.69 75 TRP A CA 1
ATOM 601 C C . TRP A 1 75 ? 8.602 3.262 -18.681 1.00 95.69 75 TRP A C 1
ATOM 603 O O . TRP A 1 75 ? 7.656 3.888 -19.150 1.00 95.69 75 TRP A O 1
ATOM 613 N N . LEU A 1 76 ? 8.522 2.648 -17.501 1.00 95.88 76 LEU A N 1
ATOM 614 C CA . LEU A 1 76 ? 7.400 2.809 -16.587 1.00 95.88 76 LEU A CA 1
ATOM 615 C C . LEU A 1 76 ? 7.286 4.255 -16.099 1.00 95.88 76 LEU A C 1
ATOM 617 O O . LEU A 1 76 ? 8.292 4.865 -15.723 1.00 95.88 76 LEU A O 1
ATOM 621 N N . SER A 1 77 ? 6.055 4.762 -16.047 1.00 95.12 77 SER A N 1
ATOM 622 C CA . SER A 1 77 ? 5.751 6.033 -15.387 1.00 95.12 77 SER A CA 1
ATOM 623 C C . SER A 1 77 ? 5.957 5.932 -13.865 1.00 95.12 77 SER A C 1
ATOM 625 O O . SER A 1 77 ? 5.995 4.818 -13.317 1.00 95.12 77 SER A O 1
ATOM 627 N N . PRO A 1 78 ? 6.075 7.070 -13.154 1.00 94.19 78 PRO A N 1
ATOM 628 C CA . PRO A 1 78 ? 6.061 7.098 -11.694 1.00 94.19 78 PRO A CA 1
ATOM 629 C C . PRO A 1 78 ? 4.890 6.309 -11.098 1.00 94.19 78 PRO A C 1
ATOM 631 O O . PRO A 1 78 ? 5.117 5.460 -10.240 1.00 94.19 78 PRO A O 1
ATOM 634 N N . GLU A 1 79 ? 3.674 6.486 -11.614 1.00 94.50 79 GLU A N 1
ATOM 635 C CA . GLU A 1 79 ? 2.454 5.820 -11.131 1.00 94.50 79 GLU A CA 1
ATOM 636 C C . GLU A 1 79 ? 2.529 4.310 -11.340 1.00 94.50 79 GLU A C 1
ATOM 638 O O . GLU A 1 79 ? 2.195 3.542 -10.440 1.00 94.50 79 GLU A O 1
ATOM 643 N N . GLN A 1 80 ? 3.008 3.864 -12.505 1.00 95.94 80 GLN A N 1
ATOM 644 C CA . GLN A 1 80 ? 3.181 2.437 -12.784 1.00 95.94 80 GLN A CA 1
ATOM 645 C C . GLN A 1 80 ? 4.199 1.806 -11.831 1.00 95.94 80 GLN A C 1
ATOM 647 O O . GLN A 1 80 ? 3.991 0.692 -11.346 1.00 95.94 80 GLN A O 1
ATOM 652 N N . MET A 1 81 ? 5.283 2.522 -11.528 1.00 96.88 81 MET A N 1
ATOM 653 C CA . MET A 1 81 ? 6.263 2.067 -10.548 1.00 96.88 81 MET A CA 1
ATOM 654 C C . MET A 1 81 ? 5.700 2.083 -9.121 1.00 96.88 81 MET A C 1
ATOM 656 O O . MET A 1 81 ? 5.927 1.143 -8.359 1.00 96.88 81 MET A O 1
ATOM 660 N N . GLY A 1 82 ? 4.941 3.120 -8.765 1.00 97.12 82 GLY A N 1
ATOM 661 C CA . GLY A 1 82 ? 4.266 3.245 -7.477 1.00 97.12 82 GLY A CA 1
ATOM 662 C C . GLY A 1 82 ? 3.278 2.107 -7.240 1.00 97.12 82 GLY A C 1
ATOM 663 O O . GLY A 1 82 ? 3.353 1.452 -6.203 1.00 97.12 82 GLY A O 1
ATOM 664 N N . GLY A 1 83 ? 2.438 1.792 -8.228 1.00 97.00 83 GLY A N 1
ATOM 665 C CA . GLY A 1 83 ? 1.495 0.673 -8.163 1.00 97.00 83 GLY A CA 1
ATOM 666 C C . GLY A 1 83 ? 2.185 -0.693 -8.071 1.00 97.00 83 GLY A C 1
ATOM 667 O O . GLY A 1 83 ? 1.733 -1.569 -7.331 1.00 97.00 83 GLY A O 1
ATOM 668 N N . ALA A 1 84 ? 3.326 -0.878 -8.748 1.00 97.38 84 ALA A N 1
ATOM 669 C CA . ALA A 1 84 ? 4.136 -2.091 -8.604 1.00 97.38 84 ALA A CA 1
ATOM 670 C C . ALA A 1 84 ? 4.675 -2.250 -7.170 1.00 97.38 84 ALA A C 1
ATOM 672 O O . ALA A 1 84 ? 4.623 -3.339 -6.594 1.00 97.38 84 ALA A O 1
ATOM 673 N N . MET A 1 85 ? 5.167 -1.158 -6.579 1.00 98.38 85 MET A N 1
ATOM 674 C CA . MET A 1 85 ? 5.663 -1.148 -5.203 1.00 98.38 85 MET A CA 1
ATOM 675 C C . MET A 1 85 ? 4.551 -1.343 -4.179 1.00 98.38 85 MET A C 1
ATOM 677 O O . MET A 1 85 ? 4.754 -2.081 -3.220 1.00 98.38 85 MET A O 1
ATOM 681 N N . GLU A 1 86 ? 3.381 -0.740 -4.379 1.00 98.44 86 GLU A N 1
ATOM 682 C CA . GLU A 1 86 ? 2.222 -0.990 -3.525 1.00 98.44 86 GLU A CA 1
ATOM 683 C C . GLU A 1 86 ? 1.791 -2.454 -3.591 1.00 98.44 86 GLU A C 1
ATOM 685 O O . GLU A 1 86 ? 1.555 -3.060 -2.550 1.00 98.44 86 GLU A O 1
ATOM 690 N N . SER A 1 87 ? 1.746 -3.051 -4.784 1.00 98.12 87 SER A N 1
ATOM 691 C CA . SER A 1 87 ? 1.366 -4.459 -4.951 1.00 98.12 87 SER A CA 1
ATOM 692 C C . SER A 1 87 ? 2.303 -5.392 -4.183 1.00 98.12 87 SER A C 1
ATOM 694 O O . SER A 1 87 ? 1.837 -6.259 -3.442 1.00 98.12 87 SER A O 1
ATOM 696 N N . LEU A 1 88 ? 3.620 -5.171 -4.286 1.00 98.38 88 LEU A N 1
ATOM 697 C CA . LEU A 1 88 ? 4.611 -5.899 -3.490 1.00 98.38 88 LEU A CA 1
ATOM 698 C C . LEU A 1 88 ? 4.497 -5.580 -1.988 1.00 98.38 88 LEU A C 1
ATOM 700 O O . LEU A 1 88 ? 4.622 -6.475 -1.156 1.00 98.38 88 LEU A O 1
ATOM 704 N N . GLY A 1 89 ? 4.220 -4.326 -1.627 1.00 97.75 89 GLY A N 1
ATOM 705 C CA . GLY A 1 89 ? 3.996 -3.910 -0.242 1.00 97.75 89 GLY A CA 1
ATOM 706 C C . GLY A 1 89 ? 2.812 -4.634 0.397 1.00 97.75 89 GLY A C 1
ATOM 707 O O . GLY A 1 89 ? 2.943 -5.155 1.501 1.00 97.75 89 GLY A O 1
ATOM 708 N N . ARG A 1 90 ? 1.686 -4.749 -0.317 1.00 97.50 90 ARG A N 1
ATOM 709 C CA . ARG A 1 90 ? 0.497 -5.501 0.119 1.00 97.50 90 ARG A CA 1
ATOM 710 C C . ARG A 1 90 ? 0.783 -6.993 0.254 1.00 97.50 90 ARG A C 1
ATOM 712 O O . ARG A 1 90 ? 0.230 -7.642 1.135 1.00 97.50 90 ARG A O 1
ATOM 719 N N . ASP A 1 91 ? 1.642 -7.545 -0.600 1.00 96.50 91 ASP A N 1
ATOM 720 C CA . ASP A 1 91 ? 2.072 -8.938 -0.476 1.00 96.50 91 ASP A CA 1
ATOM 721 C C . ASP A 1 91 ? 2.880 -9.180 0.800 1.00 96.50 91 ASP A C 1
ATOM 723 O O . ASP A 1 91 ? 2.570 -10.097 1.560 1.00 96.50 91 ASP A O 1
ATOM 727 N N . TYR A 1 92 ? 3.834 -8.297 1.101 1.00 95.81 92 TYR A N 1
ATOM 728 C CA . TYR A 1 92 ? 4.553 -8.333 2.371 1.00 95.81 92 TYR A CA 1
ATOM 729 C C . TYR A 1 92 ? 3.632 -8.113 3.575 1.00 95.81 92 TYR A C 1
ATOM 731 O O . TYR A 1 92 ? 3.778 -8.806 4.579 1.00 95.81 92 TYR A O 1
ATOM 739 N N . GLU A 1 93 ? 2.665 -7.200 3.482 1.00 94.88 93 GLU A N 1
ATOM 740 C CA . GLU A 1 93 ? 1.677 -6.954 4.537 1.00 94.88 93 GLU A CA 1
ATOM 741 C C . GLU A 1 93 ? 0.846 -8.208 4.848 1.00 94.88 93 GLU A C 1
ATOM 743 O O . GLU A 1 93 ? 0.729 -8.579 6.012 1.00 94.88 93 GLU A O 1
ATOM 748 N N . ARG A 1 94 ? 0.341 -8.917 3.828 1.00 92.56 94 ARG A N 1
ATOM 749 C CA . ARG A 1 94 ? -0.407 -10.180 4.007 1.00 92.56 94 ARG A CA 1
ATOM 750 C C . ARG A 1 94 ? 0.408 -11.290 4.674 1.00 92.56 94 ARG A C 1
ATOM 752 O O . ARG A 1 94 ? -0.178 -12.215 5.227 1.00 92.56 94 ARG A O 1
ATOM 759 N N . LYS A 1 95 ? 1.739 -11.221 4.593 1.00 90.81 95 LYS A N 1
ATOM 760 C CA . LYS A 1 95 ? 2.679 -12.178 5.201 1.00 90.81 95 LYS A CA 1
ATOM 761 C C . LYS A 1 95 ? 3.237 -11.677 6.542 1.00 90.81 95 LYS A C 1
ATOM 763 O O . LYS A 1 95 ? 4.238 -12.212 7.011 1.00 90.81 95 LYS A O 1
ATOM 768 N N . ASP A 1 96 ? 2.644 -10.634 7.128 1.00 91.69 96 ASP A N 1
ATOM 769 C CA . ASP A 1 96 ? 3.091 -9.968 8.361 1.00 91.69 96 ASP A CA 1
ATOM 770 C C . ASP A 1 96 ? 4.523 -9.387 8.289 1.00 91.69 96 ASP A C 1
ATOM 772 O O . ASP A 1 96 ? 5.169 -9.083 9.298 1.00 91.69 96 ASP A O 1
ATOM 776 N N . GLN A 1 97 ? 5.047 -9.176 7.078 1.00 91.19 97 GLN A N 1
ATOM 777 C CA . GLN A 1 97 ? 6.383 -8.633 6.815 1.00 91.19 97 GLN A CA 1
ATOM 778 C C . GLN A 1 97 ? 6.347 -7.096 6.751 1.00 91.19 97 GLN A C 1
ATOM 780 O O . GLN A 1 97 ? 6.847 -6.474 5.813 1.00 91.19 97 GLN A O 1
ATOM 785 N N . PHE A 1 98 ? 5.773 -6.456 7.774 1.00 91.62 98 PHE A N 1
ATOM 786 C CA . PHE A 1 98 ? 5.511 -5.006 7.789 1.00 91.62 98 PHE A CA 1
ATOM 787 C C . PHE A 1 98 ? 6.769 -4.139 7.616 1.00 91.62 98 PHE A C 1
ATOM 789 O O . PHE A 1 98 ? 6.709 -3.082 6.992 1.00 91.62 98 PHE A O 1
ATOM 796 N N . HIS A 1 99 ? 7.921 -4.605 8.108 1.00 87.69 99 HIS A N 1
ATOM 797 C CA . HIS A 1 99 ? 9.216 -3.938 7.935 1.00 87.69 99 HIS A CA 1
ATOM 798 C C . HIS A 1 99 ? 9.642 -3.812 6.459 1.00 87.69 99 HIS A C 1
ATOM 800 O O . HIS A 1 99 ? 10.378 -2.891 6.115 1.00 87.69 99 HIS A O 1
ATOM 806 N N . LEU A 1 100 ? 9.157 -4.699 5.580 1.00 92.12 100 LEU A N 1
ATOM 807 C CA . LEU A 1 100 ? 9.358 -4.625 4.128 1.00 92.12 100 LEU A CA 1
ATOM 808 C C . LEU A 1 100 ? 8.226 -3.855 3.434 1.00 92.12 100 LEU A C 1
ATOM 810 O O . LEU A 1 100 ? 8.470 -3.142 2.462 1.00 92.12 100 LEU A O 1
ATOM 814 N N . ALA A 1 101 ? 6.997 -3.963 3.947 1.00 95.50 101 ALA A N 1
ATOM 815 C CA . ALA A 1 101 ? 5.826 -3.293 3.385 1.00 95.50 101 ALA A CA 1
ATOM 816 C C . ALA A 1 101 ? 5.888 -1.761 3.532 1.00 95.50 101 ALA A C 1
ATOM 818 O O . ALA A 1 101 ? 5.661 -1.031 2.567 1.00 95.50 101 ALA A O 1
ATOM 819 N N . ILE A 1 102 ? 6.242 -1.258 4.721 1.00 95.44 102 ILE A N 1
ATOM 820 C CA . ILE A 1 102 ? 6.205 0.181 5.032 1.00 95.44 102 ILE A CA 1
ATOM 821 C C . ILE A 1 102 ? 7.087 1.017 4.083 1.00 95.44 102 ILE A C 1
ATOM 823 O O . ILE A 1 102 ? 6.573 1.988 3.517 1.00 95.44 102 ILE A O 1
ATOM 827 N N . PRO A 1 103 ? 8.372 0.678 3.839 1.00 95.56 103 PRO A N 1
ATOM 828 C CA . PRO A 1 103 ? 9.203 1.435 2.900 1.00 95.56 103 PRO A CA 1
ATOM 829 C C . PRO A 1 103 ? 8.637 1.468 1.475 1.00 95.56 103 PRO A C 1
ATOM 831 O O . P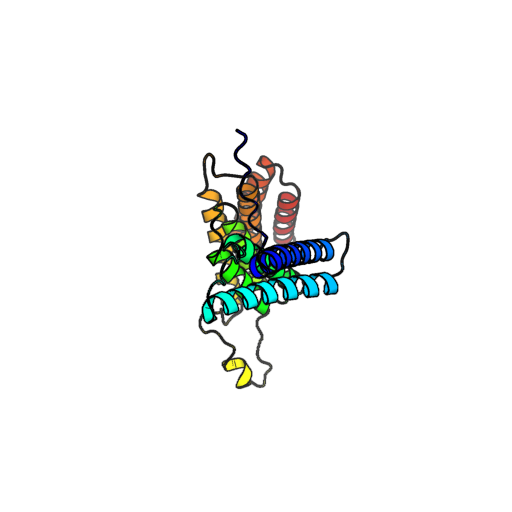RO A 1 103 ? 8.735 2.495 0.795 1.00 95.56 103 PRO A O 1
ATOM 834 N N . LEU A 1 104 ? 8.013 0.372 1.029 1.00 97.62 104 LEU A N 1
ATOM 835 C CA . LEU A 1 104 ? 7.381 0.294 -0.287 1.00 97.62 104 LEU A CA 1
ATOM 836 C C . LEU A 1 104 ? 6.145 1.184 -0.371 1.00 97.62 104 LEU A C 1
ATOM 838 O O . LEU A 1 104 ? 6.013 1.926 -1.340 1.00 97.62 104 LEU A O 1
ATOM 842 N N . PHE A 1 105 ? 5.291 1.195 0.654 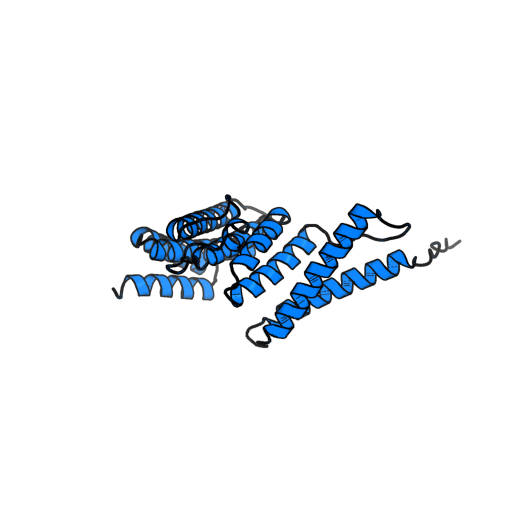1.00 98.50 105 PHE A N 1
ATOM 843 C CA . PHE A 1 105 ? 4.141 2.100 0.698 1.00 98.50 105 PHE A CA 1
ATOM 844 C C . PHE A 1 105 ? 4.555 3.570 0.756 1.00 98.50 105 PHE A C 1
ATOM 846 O O . PHE A 1 105 ? 3.940 4.404 0.094 1.00 98.50 105 PHE A O 1
ATOM 853 N N . PHE A 1 106 ? 5.633 3.909 1.466 1.00 97.94 106 PHE A N 1
ATOM 854 C CA . PHE A 1 106 ? 6.185 5.264 1.417 1.00 97.94 106 PHE A CA 1
ATOM 855 C C . PHE A 1 106 ? 6.631 5.660 0.011 1.00 97.94 106 PHE A C 1
ATOM 857 O O . PHE A 1 106 ? 6.362 6.781 -0.426 1.00 97.94 106 PHE A O 1
ATOM 864 N N . GLN A 1 107 ? 7.313 4.764 -0.703 1.00 97.50 107 GLN A N 1
ATOM 865 C CA . GLN A 1 107 ? 7.737 5.049 -2.068 1.00 97.50 107 GLN A CA 1
ATOM 866 C C . GLN A 1 107 ? 6.547 5.102 -3.036 1.00 97.50 107 GLN A C 1
ATOM 868 O O . GLN A 1 107 ? 6.505 6.009 -3.864 1.00 97.50 107 GLN A O 1
ATOM 873 N N . ALA A 1 108 ? 5.556 4.223 -2.886 1.00 98.25 108 ALA A N 1
ATOM 874 C CA . ALA A 1 108 ? 4.315 4.273 -3.653 1.00 98.25 108 ALA A CA 1
ATOM 875 C C . ALA A 1 108 ? 3.578 5.604 -3.435 1.00 98.25 108 ALA A C 1
ATOM 877 O O . ALA A 1 108 ? 3.209 6.269 -4.397 1.00 98.25 108 ALA A O 1
ATOM 878 N N . LEU A 1 109 ? 3.458 6.070 -2.186 1.00 98.00 109 LEU A N 1
ATOM 879 C CA . LEU A 1 109 ? 2.810 7.345 -1.858 1.00 98.00 109 LEU A CA 1
ATOM 880 C C . LEU A 1 109 ? 3.546 8.558 -2.452 1.00 98.00 109 LEU A C 1
ATOM 882 O O . LEU A 1 109 ? 2.908 9.547 -2.826 1.00 98.00 109 LEU A O 1
ATOM 886 N N . ARG A 1 110 ? 4.883 8.502 -2.530 1.00 97.31 110 ARG A N 1
ATOM 887 C CA . ARG A 1 110 ? 5.698 9.541 -3.184 1.00 97.31 110 ARG A CA 1
ATOM 888 C C . ARG A 1 110 ? 5.466 9.600 -4.692 1.00 97.31 110 ARG A C 1
ATOM 890 O O . ARG A 1 110 ? 5.512 10.688 -5.247 1.00 97.31 110 ARG A O 1
ATOM 897 N N . LEU A 1 111 ? 5.232 8.451 -5.322 1.00 96.56 111 LEU A N 1
ATOM 898 C CA . LEU A 1 111 ? 5.016 8.314 -6.764 1.00 96.56 111 LEU A CA 1
ATOM 899 C C . LEU A 1 111 ? 3.533 8.403 -7.172 1.00 96.56 111 LEU A C 1
ATOM 901 O O . LEU A 1 111 ? 3.217 8.301 -8.350 1.00 96.56 111 LEU A O 1
ATOM 905 N N . CYS A 1 112 ? 2.620 8.546 -6.210 1.00 96.69 112 CYS A N 1
ATOM 906 C CA . CYS A 1 112 ? 1.184 8.557 -6.460 1.00 96.69 112 CYS A CA 1
ATOM 907 C C . CYS A 1 112 ? 0.672 9.977 -6.725 1.00 96.69 112 CYS A C 1
ATOM 909 O O . CYS A 1 112 ? 0.587 10.803 -5.806 1.00 96.69 112 CYS A O 1
ATOM 911 N N . GLU A 1 113 ? 0.281 10.233 -7.970 1.00 93.75 113 GLU A N 1
ATOM 912 C CA . GLU A 1 113 ? -0.303 11.505 -8.404 1.00 93.75 113 GLU A CA 1
ATOM 913 C C . GLU A 1 113 ? -1.839 11.532 -8.289 1.00 93.75 113 GLU A C 1
ATOM 915 O O . GLU A 1 113 ? -2.431 12.603 -8.171 1.00 93.75 113 GLU A O 1
ATOM 920 N N . THR A 1 114 ? -2.504 10.370 -8.249 1.00 94.50 114 THR A N 1
ATOM 921 C CA . THR A 1 114 ? -3.974 10.272 -8.219 1.00 94.50 114 THR A CA 1
ATOM 922 C C . THR A 1 114 ? -4.548 10.629 -6.837 1.00 94.50 114 THR A C 1
ATOM 924 O O . THR A 1 114 ? -4.303 9.905 -5.867 1.00 94.50 114 THR A O 1
ATOM 927 N N . PRO A 1 115 ? -5.388 11.679 -6.710 1.00 94.94 115 PRO A N 1
ATOM 928 C CA . PRO A 1 115 ? -5.900 12.128 -5.414 1.00 94.94 115 PRO A CA 1
ATOM 929 C C . PRO A 1 115 ? -6.677 11.070 -4.620 1.00 94.94 115 PRO A C 1
ATOM 931 O O . PRO A 1 115 ? -6.498 10.996 -3.406 1.00 94.94 115 PRO A O 1
ATOM 934 N N . CYS A 1 116 ? -7.497 10.239 -5.279 1.00 96.44 116 CYS A N 1
ATOM 935 C CA . CYS A 1 116 ? -8.278 9.185 -4.612 1.00 96.44 116 CYS A CA 1
ATOM 936 C C . CYS A 1 116 ? -7.455 7.970 -4.184 1.00 96.44 116 CYS A C 1
ATOM 938 O O . CYS A 1 116 ? -7.772 7.347 -3.170 1.00 96.44 116 CYS A O 1
ATOM 940 N N . HIS A 1 117 ? -6.357 7.697 -4.883 1.00 97.69 117 HIS A N 1
ATOM 941 C CA . HIS A 1 117 ? -5.506 6.555 -4.590 1.00 97.69 117 HIS A CA 1
ATOM 942 C C . HIS A 1 117 ? -4.517 6.849 -3.451 1.00 97.69 117 HIS A C 1
ATOM 944 O O . HIS A 1 117 ? -4.149 5.967 -2.677 1.00 97.69 117 HIS A O 1
ATOM 950 N N . ARG A 1 118 ? -4.127 8.118 -3.253 1.00 97.50 118 ARG A N 1
ATOM 951 C CA . ARG A 1 118 ? -3.262 8.523 -2.125 1.00 97.50 118 ARG A CA 1
ATOM 952 C C . ARG A 1 118 ? -3.813 8.061 -0.757 1.00 97.50 118 ARG A C 1
ATOM 954 O O . ARG A 1 118 ? -3.048 7.455 -0.005 1.00 97.50 118 ARG A O 1
ATOM 961 N N . PRO A 1 119 ? -5.099 8.282 -0.409 1.00 98.31 119 PRO A N 1
ATOM 962 C CA . PRO A 1 119 ? -5.725 7.718 0.787 1.00 98.31 119 PRO A CA 1
ATOM 963 C C . PRO A 1 119 ? -5.673 6.191 0.905 1.00 98.31 119 PRO A C 1
ATOM 965 O O . PRO A 1 119 ? -5.574 5.696 2.026 1.00 98.31 119 PRO A O 1
ATOM 968 N N . VAL A 1 120 ? -5.715 5.447 -0.207 1.00 98.44 120 VAL A N 1
ATOM 969 C CA . VAL A 1 120 ? -5.592 3.977 -0.200 1.00 98.44 120 VAL A CA 1
ATOM 970 C C . VAL A 1 120 ? -4.223 3.580 0.350 1.00 98.44 120 VAL A C 1
ATOM 972 O O . VAL A 1 120 ? -4.135 2.853 1.339 1.00 98.44 120 VAL A O 1
ATOM 975 N N . ILE A 1 121 ? -3.155 4.172 -0.185 1.00 98.62 121 ILE A N 1
ATOM 976 C CA . ILE A 1 121 ? -1.787 3.907 0.281 1.00 98.62 121 ILE A CA 1
ATOM 977 C C . ILE A 1 121 ? -1.603 4.356 1.742 1.00 98.62 121 ILE A C 1
ATOM 979 O O . ILE A 1 121 ? -0.946 3.677 2.532 1.00 98.62 121 ILE A O 1
ATOM 983 N N . MET A 1 122 ? -2.219 5.475 2.146 1.00 98.69 122 MET A N 1
ATOM 984 C CA . MET A 1 122 ? -2.206 5.918 3.547 1.00 98.69 122 MET A CA 1
ATOM 985 C C . MET A 1 122 ? -2.929 4.941 4.486 1.00 98.69 122 MET A C 1
ATOM 987 O O . MET A 1 122 ? -2.496 4.765 5.625 1.00 98.69 122 MET A O 1
ATOM 991 N N . ASN A 1 123 ? -4.001 4.289 4.032 1.00 98.62 123 ASN A N 1
ATOM 992 C CA . ASN A 1 123 ? -4.678 3.247 4.801 1.00 98.62 123 ASN A CA 1
ATOM 993 C C . ASN A 1 123 ? -3.801 2.000 4.961 1.00 98.62 123 ASN A C 1
ATOM 995 O O . ASN A 1 123 ? -3.753 1.465 6.069 1.00 98.62 123 ASN A O 1
ATOM 999 N N . ASN A 1 124 ? -3.065 1.598 3.921 1.00 98.44 124 ASN A N 1
ATOM 1000 C CA . ASN A 1 124 ? -2.090 0.504 4.010 1.00 98.44 124 ASN A CA 1
ATOM 1001 C C . ASN A 1 124 ? -0.975 0.844 5.017 1.00 98.44 124 ASN A C 1
ATOM 1003 O O . ASN A 1 124 ? -0.647 0.038 5.883 1.00 98.44 124 ASN A O 1
ATOM 1007 N N . LEU A 1 125 ? -0.450 2.080 4.998 1.00 98.44 125 LEU A N 1
ATOM 1008 C CA . LEU A 1 125 ? 0.494 2.553 6.023 1.00 98.44 125 LEU A CA 1
ATOM 1009 C C . LEU A 1 125 ? -0.116 2.488 7.427 1.00 98.44 125 LEU A C 1
ATOM 1011 O O . LEU A 1 125 ? 0.533 2.000 8.351 1.00 98.44 125 LEU A O 1
ATOM 1015 N N . ALA A 1 126 ? -1.359 2.944 7.602 1.00 98.31 126 ALA A N 1
ATOM 1016 C CA . ALA A 1 126 ? -2.040 2.887 8.892 1.00 98.31 126 ALA A CA 1
ATOM 1017 C C . ALA A 1 126 ? -2.161 1.447 9.412 1.00 98.31 126 ALA A C 1
ATOM 1019 O O . ALA A 1 126 ? -1.800 1.184 10.559 1.00 98.31 126 ALA A O 1
ATOM 1020 N N . ALA A 1 127 ? -2.616 0.517 8.571 1.00 97.06 127 ALA A N 1
ATOM 1021 C CA . ALA A 1 127 ? -2.749 -0.895 8.916 1.00 97.06 127 ALA A CA 1
ATOM 1022 C C . ALA A 1 127 ? -1.389 -1.541 9.222 1.00 97.06 127 ALA A C 1
ATOM 1024 O O . ALA A 1 127 ? -1.245 -2.229 10.235 1.00 97.06 127 ALA A O 1
ATOM 1025 N N . SER A 1 128 ? -0.371 -1.253 8.411 1.00 96.75 128 SER A N 1
ATOM 1026 C CA . SER A 1 128 ? 0.978 -1.781 8.596 1.00 96.75 128 SER A CA 1
ATOM 1027 C C . SER A 1 128 ? 1.647 -1.264 9.868 1.00 96.75 128 SER A C 1
ATOM 1029 O O . SER A 1 128 ? 2.190 -2.059 10.629 1.00 96.75 128 SER A O 1
ATOM 1031 N N . PHE A 1 129 ? 1.562 0.033 10.182 1.00 96.00 129 PHE A N 1
ATOM 1032 C CA . PHE A 1 129 ? 2.054 0.560 11.463 1.00 96.00 129 PHE A CA 1
ATOM 1033 C C . PHE A 1 129 ? 1.258 0.006 12.653 1.00 96.00 129 PHE A C 1
ATOM 1035 O O . PHE A 1 129 ? 1.838 -0.323 13.691 1.00 96.00 129 PHE A O 1
ATOM 1042 N N . ALA A 1 130 ? -0.061 -0.153 12.503 1.00 95.94 130 ALA A N 1
ATOM 1043 C CA . ALA A 1 130 ? -0.907 -0.727 13.542 1.00 95.94 130 ALA A CA 1
ATOM 1044 C C . ALA A 1 130 ? -0.542 -2.181 13.841 1.00 95.94 130 ALA A C 1
ATOM 1046 O O . ALA A 1 130 ? -0.707 -2.615 14.975 1.00 95.94 130 ALA A O 1
ATOM 1047 N N . GLN A 1 131 ? -0.014 -2.929 12.879 1.00 92.94 131 GLN A N 1
ATOM 1048 C CA . GLN A 1 131 ? 0.334 -4.341 13.048 1.00 92.94 131 GLN A CA 1
ATOM 1049 C C . GLN A 1 131 ? 1.836 -4.589 13.193 1.00 92.94 131 GLN A C 1
ATOM 1051 O O . GLN A 1 131 ? 2.220 -5.677 13.612 1.00 92.94 131 GLN A O 1
ATOM 1056 N N . HIS A 1 132 ? 2.677 -3.578 12.946 1.00 87.56 132 HIS A N 1
ATOM 1057 C CA . HIS A 1 132 ? 4.125 -3.720 13.001 1.00 87.56 132 HIS A CA 1
ATOM 1058 C C . HIS A 1 132 ? 4.559 -4.304 14.354 1.00 87.56 132 HIS A C 1
ATOM 1060 O O . HIS A 1 132 ? 4.362 -3.654 15.397 1.00 87.56 132 HIS A O 1
ATOM 1066 N N . PRO A 1 133 ? 5.152 -5.514 14.366 1.00 77.81 133 PRO A N 1
ATOM 1067 C CA . PRO A 1 133 ? 5.668 -6.099 15.580 1.00 77.81 133 PRO A CA 1
ATOM 1068 C C . PRO A 1 133 ? 6.837 -5.233 15.999 1.00 77.81 133 PRO A C 1
ATOM 1070 O O . PRO A 1 133 ? 7.734 -4.936 15.208 1.00 77.81 133 PRO A O 1
ATOM 1073 N N . ILE A 1 134 ? 6.828 -4.787 17.242 1.00 67.62 134 ILE A N 1
ATOM 1074 C CA . ILE A 1 134 ? 8.040 -4.192 17.770 1.00 67.62 134 ILE A CA 1
ATOM 1075 C C . ILE A 1 134 ? 8.877 -5.320 18.272 1.00 67.62 134 ILE A C 1
ATOM 1077 O O . ILE A 1 134 ? 8.470 -6.067 19.161 1.00 67.62 134 ILE A O 1
ATOM 1081 N N . PHE A 1 135 ? 10.033 -5.439 17.638 1.00 52.94 135 PHE A N 1
ATOM 1082 C CA . PHE A 1 135 ? 11.103 -6.261 18.128 1.00 52.94 135 PHE A CA 1
ATOM 1083 C C . PHE A 1 135 ? 11.457 -5.719 19.512 1.00 52.94 135 PHE A C 1
ATOM 1085 O O . PHE A 1 135 ? 12.156 -4.719 19.644 1.00 52.94 135 PHE A O 1
ATOM 1092 N N . ILE A 1 136 ? 10.900 -6.334 20.554 1.00 45.09 136 ILE A N 1
ATOM 1093 C CA . ILE A 1 136 ? 11.449 -6.222 21.896 1.00 45.09 136 ILE A CA 1
ATOM 1094 C C . ILE A 1 136 ? 12.793 -6.935 21.768 1.00 45.09 136 ILE A C 1
ATOM 1096 O O . ILE A 1 136 ? 12.784 -8.140 21.491 1.00 45.09 136 ILE A O 1
ATOM 1100 N N . PRO A 1 137 ? 13.943 -6.244 21.882 1.00 39.94 137 PRO A N 1
ATOM 1101 C CA . PRO A 1 137 ? 15.204 -6.954 21.954 1.00 39.94 137 PRO A CA 1
ATOM 1102 C C . PRO A 1 137 ? 15.051 -7.965 23.087 1.00 39.94 137 PRO A C 1
ATOM 1104 O O . PRO A 1 137 ? 14.614 -7.601 24.184 1.00 39.94 137 PRO A O 1
ATOM 1107 N N . ALA A 1 138 ? 15.346 -9.238 22.814 1.00 38.09 138 ALA A N 1
ATOM 1108 C CA . ALA A 1 138 ? 15.485 -10.227 23.873 1.00 38.09 138 ALA A CA 1
ATOM 1109 C C . ALA A 1 138 ? 16.379 -9.637 24.981 1.00 38.09 138 ALA A C 1
ATOM 1111 O O . ALA A 1 138 ? 17.169 -8.735 24.720 1.00 38.09 138 ALA A O 1
ATOM 1112 N N . ALA A 1 139 ? 16.278 -10.136 26.214 1.00 41.16 139 ALA A N 1
ATOM 1113 C CA . ALA A 1 139 ? 17.004 -9.632 27.391 1.00 41.16 139 ALA A CA 1
ATOM 1114 C C . ALA A 1 139 ? 18.538 -9.453 27.218 1.00 41.16 139 ALA A C 1
ATOM 1116 O O . ALA A 1 139 ? 19.190 -8.846 28.063 1.00 41.16 139 ALA A O 1
ATOM 1117 N N . ASN A 1 140 ? 19.099 -9.923 26.104 1.00 42.66 140 ASN A N 1
ATOM 1118 C CA . ASN A 1 140 ? 20.409 -9.564 25.585 1.00 42.66 140 ASN A CA 1
ATOM 1119 C C . ASN A 1 140 ? 20.203 -8.450 24.544 1.00 42.66 140 ASN A C 1
ATOM 1121 O O . ASN A 1 140 ? 19.774 -8.751 23.433 1.00 42.66 140 ASN A O 1
ATOM 1125 N N . GLY A 1 141 ? 20.432 -7.190 24.936 1.00 44.12 141 GLY A N 1
ATOM 1126 C CA . GLY A 1 141 ? 20.125 -5.977 24.162 1.00 44.12 141 GLY A CA 1
ATOM 1127 C C . GLY A 1 141 ? 20.503 -6.000 22.668 1.00 44.12 141 GLY A C 1
ATOM 1128 O O . GLY A 1 141 ? 21.216 -6.890 22.212 1.00 44.12 141 GLY A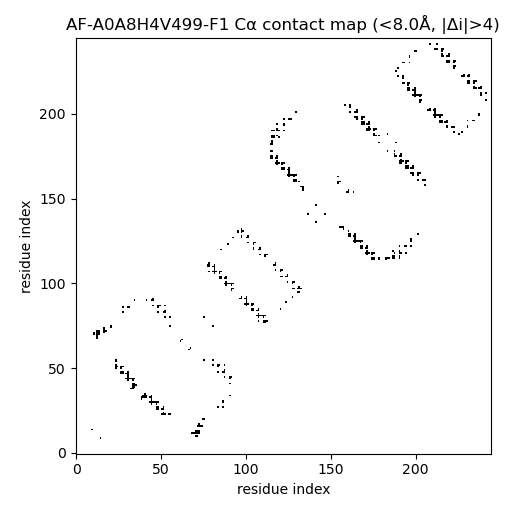 O 1
ATOM 1129 N N . PRO A 1 142 ? 20.030 -5.014 21.883 1.00 44.97 142 PRO A N 1
ATOM 1130 C CA . PRO A 1 142 ? 20.159 -5.023 20.426 1.00 44.97 142 PRO A CA 1
ATOM 1131 C C . PRO A 1 142 ? 21.607 -5.302 20.008 1.00 44.97 142 PRO A C 1
ATOM 1133 O O . PRO A 1 142 ? 22.519 -4.578 20.420 1.00 44.97 142 PRO A O 1
ATOM 1136 N N . SER A 1 143 ? 21.817 -6.363 19.216 1.00 47.53 143 SER A N 1
ATOM 1137 C CA . SER A 1 143 ? 23.128 -6.634 18.621 1.00 47.53 143 SER A CA 1
ATOM 1138 C C . SER A 1 143 ? 23.542 -5.417 17.792 1.00 47.53 143 SER A C 1
ATOM 1140 O O . SER A 1 143 ? 22.677 -4.708 17.267 1.00 47.53 143 SER A O 1
ATOM 1142 N N . GLU A 1 144 ? 24.841 -5.147 17.661 1.00 49.22 144 GLU A N 1
ATOM 1143 C CA . GLU A 1 144 ? 25.321 -3.983 16.897 1.00 49.22 144 GLU A CA 1
ATOM 1144 C C . GLU A 1 144 ? 24.740 -3.935 15.472 1.00 49.22 144 GLU A C 1
ATOM 1146 O O . GLU A 1 144 ? 24.380 -2.867 14.990 1.00 49.22 144 GLU A O 1
ATOM 1151 N N . MET A 1 145 ? 24.466 -5.102 14.881 1.00 43.81 145 MET A N 1
ATOM 1152 C CA . MET A 1 145 ? 23.812 -5.252 13.578 1.00 43.81 145 MET A CA 1
ATOM 1153 C C . MET A 1 145 ? 22.352 -4.755 13.542 1.00 43.81 145 MET A C 1
ATOM 1155 O O . MET A 1 145 ? 21.877 -4.306 12.505 1.00 43.81 145 MET A O 1
ATOM 1159 N N . THR A 1 146 ? 21.624 -4.796 14.664 1.00 48.78 146 THR A N 1
ATOM 1160 C CA . THR A 1 146 ? 20.256 -4.240 14.759 1.00 48.78 146 THR A CA 1
ATOM 1161 C C . THR A 1 146 ? 20.221 -2.735 15.017 1.00 48.78 146 THR A C 1
ATOM 1163 O O . THR A 1 146 ? 19.203 -2.113 14.728 1.00 48.78 146 THR A O 1
ATOM 1166 N N . LYS A 1 147 ? 21.312 -2.131 15.509 1.00 47.31 147 LYS A N 1
ATOM 1167 C CA . LYS A 1 147 ? 21.408 -0.670 15.676 1.00 47.31 147 LYS A CA 1
ATOM 1168 C C . LYS A 1 147 ? 21.605 0.051 14.343 1.00 47.31 147 LYS A C 1
ATOM 1170 O O . LYS A 1 147 ? 21.072 1.136 14.168 1.00 47.31 147 LYS A O 1
ATOM 1175 N N . GLU A 1 148 ? 22.317 -0.560 13.397 1.00 43.06 148 GLU A N 1
ATOM 1176 C CA . GLU A 1 148 ? 22.546 0.021 12.062 1.00 43.06 148 GLU A CA 1
ATOM 1177 C C . GLU A 1 148 ? 21.311 -0.044 11.146 1.00 43.06 148 GLU A C 1
ATOM 1179 O O . GLU A 1 148 ? 21.205 0.718 10.190 1.00 43.06 148 GLU A O 1
ATOM 1184 N N . LEU A 1 149 ? 20.352 -0.922 11.459 1.00 46.19 149 LEU A N 1
ATOM 1185 C CA . LEU A 1 149 ? 19.073 -1.054 10.747 1.00 46.19 149 LEU A CA 1
ATOM 1186 C C . LEU A 1 149 ? 17.969 -0.141 11.310 1.00 46.19 149 LEU A C 1
ATOM 1188 O O . LEU A 1 149 ? 16.881 -0.070 10.736 1.00 46.19 149 LEU A O 1
ATOM 1192 N N . GLN A 1 150 ? 18.217 0.535 12.437 1.00 51.72 150 GLN A N 1
ATOM 1193 C CA . GLN A 1 150 ? 17.280 1.497 13.009 1.00 51.72 150 GLN A CA 1
ATOM 1194 C C . GLN A 1 150 ? 17.381 2.814 12.241 1.00 51.72 150 GLN A C 1
ATOM 1196 O O . GLN A 1 150 ? 18.226 3.656 12.533 1.00 51.72 150 GLN A O 1
ATOM 1201 N N . ASP A 1 151 ? 16.497 2.998 11.262 1.00 55.50 151 ASP A N 1
ATOM 1202 C CA . ASP A 1 151 ? 16.228 4.327 10.722 1.00 55.50 151 ASP A CA 1
ATOM 1203 C C . ASP A 1 151 ? 15.681 5.201 11.869 1.00 55.50 151 ASP A C 1
ATOM 1205 O O . ASP A 1 151 ? 14.620 4.878 12.414 1.00 55.50 151 ASP A O 1
ATOM 1209 N N . PRO A 1 152 ? 16.365 6.289 12.272 1.00 55.56 152 PRO A N 1
ATOM 1210 C CA . PRO A 1 152 ? 15.902 7.154 13.355 1.00 55.56 152 PRO A CA 1
ATOM 1211 C C . PRO A 1 152 ? 14.547 7.819 13.060 1.00 55.56 152 PRO A C 1
ATOM 1213 O O . PRO A 1 152 ? 13.924 8.350 13.979 1.00 55.56 152 PRO A O 1
ATOM 1216 N N . ALA A 1 153 ? 14.075 7.798 11.807 1.00 63.06 153 ALA A N 1
ATOM 1217 C CA . ALA A 1 153 ? 12.744 8.262 11.428 1.00 63.06 153 ALA A CA 1
ATOM 1218 C C . ALA A 1 153 ? 11.631 7.222 11.669 1.00 63.06 153 ALA A C 1
ATOM 1220 O O . ALA A 1 153 ? 10.449 7.574 11.596 1.00 63.06 153 ALA A O 1
ATOM 1221 N N . MET A 1 154 ? 11.969 5.958 11.946 1.00 68.81 154 MET A N 1
ATOM 1222 C CA . MET A 1 154 ? 10.986 4.908 12.209 1.00 68.81 154 MET A CA 1
ATOM 1223 C C . MET A 1 154 ? 10.572 4.872 13.692 1.00 68.81 154 MET A C 1
ATOM 1225 O O . MET A 1 154 ? 11.414 5.038 14.576 1.00 68.81 154 MET A O 1
ATOM 1229 N N . PRO A 1 155 ? 9.281 4.635 13.998 1.00 77.62 155 PRO A N 1
ATOM 1230 C CA . PRO A 1 155 ? 8.798 4.542 15.374 1.00 77.62 155 PRO A CA 1
ATOM 1231 C C . PRO A 1 155 ? 9.535 3.465 16.187 1.00 77.62 155 PRO A C 1
ATOM 1233 O O . PRO A 1 155 ? 9.668 2.325 15.742 1.00 77.62 155 PRO A O 1
ATOM 1236 N N . ALA A 1 156 ? 9.979 3.818 17.397 1.00 77.62 156 ALA A N 1
ATOM 1237 C CA . ALA A 1 156 ? 10.798 2.943 18.239 1.00 77.62 156 ALA A CA 1
ATOM 1238 C C . ALA A 1 156 ? 9.975 2.095 19.225 1.00 77.62 156 ALA A C 1
ATOM 1240 O O . ALA A 1 156 ? 10.411 1.015 19.629 1.00 77.62 156 ALA A O 1
ATOM 1241 N N . THR A 1 157 ? 8.792 2.567 19.635 1.00 86.06 157 THR A N 1
ATOM 1242 C CA . THR A 1 157 ? 7.946 1.891 20.632 1.00 86.06 157 THR A CA 1
ATOM 1243 C C . THR A 1 157 ? 6.543 1.589 20.123 1.00 86.06 157 THR A C 1
ATOM 1245 O O . THR A 1 157 ? 6.089 2.115 19.108 1.00 86.06 157 THR A O 1
ATOM 1248 N N . ARG A 1 158 ? 5.831 0.681 20.819 1.00 89.56 158 ARG A N 1
ATOM 1249 C CA . ARG A 1 158 ? 4.546 0.145 20.313 1.00 89.56 158 ARG A CA 1
ATOM 1250 C C . ARG A 1 158 ? 3.520 1.248 20.266 1.00 89.56 158 ARG A C 1
ATOM 1252 O O . ARG A 1 158 ? 2.716 1.318 19.345 1.00 89.56 158 ARG A O 1
ATOM 1259 N N . LYS A 1 159 ? 3.623 2.124 21.254 1.00 90.56 159 LYS A N 1
ATOM 1260 C CA . LYS A 1 159 ? 2.899 3.370 21.326 1.00 90.56 159 LYS A CA 1
ATOM 1261 C C . LYS A 1 159 ? 3.206 4.256 20.117 1.00 90.56 159 LYS A C 1
ATOM 1263 O O . LYS A 1 159 ? 2.258 4.645 19.451 1.00 90.56 159 LYS A O 1
ATOM 1268 N N . ASP A 1 160 ? 4.474 4.478 19.772 1.00 91.19 160 ASP A N 1
ATOM 1269 C CA . ASP A 1 160 ? 4.847 5.313 18.619 1.00 91.19 160 ASP A CA 1
ATOM 1270 C C . ASP A 1 160 ? 4.315 4.735 17.295 1.00 91.19 160 ASP A C 1
ATOM 1272 O O . ASP A 1 160 ? 3.780 5.475 16.471 1.00 91.19 160 ASP A O 1
ATOM 1276 N N . CYS A 1 161 ? 4.385 3.410 17.096 1.00 93.44 161 CYS A N 1
ATOM 1277 C CA . CYS A 1 161 ? 3.776 2.750 15.933 1.00 93.44 161 CYS A CA 1
ATOM 1278 C C . CYS A 1 161 ? 2.261 2.985 15.876 1.00 93.44 161 CYS A C 1
ATOM 1280 O O . CYS A 1 161 ? 1.717 3.294 14.818 1.00 93.44 161 CYS A O 1
ATOM 1282 N N . LEU A 1 162 ? 1.563 2.865 17.007 1.00 95.62 162 LEU A N 1
ATOM 1283 C CA . LEU A 1 162 ? 0.119 3.093 17.073 1.00 95.62 162 LEU A CA 1
ATOM 1284 C C . LEU A 1 162 ? -0.252 4.571 16.882 1.00 95.62 162 LEU A C 1
ATOM 1286 O O . LEU A 1 162 ? -1.261 4.874 16.245 1.00 95.62 162 LEU A O 1
ATOM 1290 N N . GLU A 1 163 ? 0.555 5.501 17.382 1.00 95.06 163 GLU A N 1
ATOM 1291 C CA . GLU A 1 163 ? 0.378 6.936 17.142 1.00 95.06 163 GLU A CA 1
ATOM 1292 C C . GLU A 1 163 ? 0.613 7.281 15.665 1.00 95.06 163 GLU A C 1
ATOM 1294 O O . GLU A 1 163 ? -0.188 8.004 15.065 1.00 95.06 163 GLU A O 1
ATOM 1299 N N . ALA A 1 164 ? 1.639 6.699 15.037 1.00 95.81 164 ALA A N 1
ATOM 1300 C CA . ALA A 1 164 ? 1.867 6.808 13.599 1.00 95.81 164 ALA A CA 1
ATOM 1301 C C . ALA A 1 164 ? 0.683 6.240 12.802 1.00 95.81 164 ALA A C 1
ATOM 1303 O O . ALA A 1 164 ? 0.161 6.917 11.914 1.00 95.81 164 ALA A O 1
ATOM 1304 N N . ALA A 1 165 ? 0.196 5.048 13.158 1.00 97.94 165 ALA A N 1
ATOM 1305 C CA . ALA A 1 165 ? -0.972 4.431 12.535 1.00 97.94 165 ALA A CA 1
ATOM 1306 C C . ALA A 1 165 ? -2.222 5.318 12.639 1.00 97.94 165 ALA A C 1
ATOM 1308 O O . ALA A 1 165 ? -2.948 5.504 11.660 1.00 97.94 165 ALA A O 1
ATOM 1309 N N . GLN A 1 166 ? -2.452 5.924 13.808 1.00 98.12 166 GLN A N 1
ATOM 1310 C CA . GLN A 1 166 ? -3.571 6.839 14.022 1.00 98.12 166 GLN A CA 1
ATOM 1311 C C . GLN A 1 166 ? -3.450 8.085 13.140 1.00 98.12 166 GLN A C 1
ATOM 1313 O O . GLN A 1 166 ? -4.442 8.519 12.548 1.00 98.12 166 GLN A O 1
ATOM 1318 N N . ASN A 1 167 ? -2.248 8.655 13.041 1.00 98.19 167 ASN A N 1
ATOM 1319 C CA . ASN A 1 167 ? -1.982 9.810 12.191 1.00 98.19 167 ASN A CA 1
ATOM 1320 C C . ASN A 1 167 ? -2.209 9.479 10.712 1.00 98.19 167 ASN A C 1
ATOM 1322 O O . ASN A 1 167 ? -2.867 10.256 10.020 1.00 98.19 167 ASN A O 1
ATOM 1326 N N . TRP A 1 168 ? -1.758 8.313 10.242 1.00 98.56 168 TRP A N 1
ATOM 1327 C CA . TRP A 1 168 ? -2.005 7.856 8.873 1.00 98.56 168 TRP A CA 1
ATOM 1328 C C . TRP A 1 168 ? -3.487 7.642 8.581 1.00 98.56 168 TRP A C 1
ATOM 1330 O O . TRP A 1 168 ? -3.973 8.180 7.591 1.00 98.56 168 TRP A O 1
ATOM 1340 N N . ALA A 1 169 ? -4.238 6.975 9.462 1.00 98.75 169 ALA A N 1
ATOM 1341 C CA . ALA A 1 169 ? -5.679 6.783 9.275 1.00 98.75 169 ALA A CA 1
ATOM 1342 C C . ALA A 1 169 ? -6.445 8.121 9.264 1.00 98.75 169 ALA A C 1
ATOM 1344 O O . ALA A 1 169 ? -7.319 8.359 8.427 1.00 98.75 169 ALA A O 1
ATOM 1345 N N . LYS A 1 170 ? -6.088 9.045 10.164 1.00 98.56 170 LYS A N 1
ATOM 1346 C CA . LYS A 1 170 ? -6.658 10.400 10.198 1.00 98.56 170 LYS A CA 1
ATOM 1347 C C . LYS A 1 170 ? -6.351 11.177 8.915 1.00 98.56 170 LYS A C 1
ATOM 1349 O O . LYS A 1 170 ? -7.241 11.852 8.394 1.00 98.56 170 LYS A O 1
ATOM 1354 N N . ASN A 1 171 ? -5.116 11.101 8.425 1.00 98.19 171 ASN A N 1
ATOM 1355 C CA . ASN A 1 171 ? -4.698 11.767 7.195 1.00 98.19 171 ASN A CA 1
ATOM 1356 C C . ASN A 1 171 ? -5.381 11.152 5.972 1.00 98.19 171 ASN A C 1
ATOM 1358 O O . ASN A 1 171 ? -5.904 11.908 5.161 1.00 98.19 171 ASN A O 1
ATOM 1362 N N . ALA A 1 172 ? -5.476 9.824 5.882 1.00 98.56 172 ALA A N 1
ATOM 1363 C CA . ALA A 1 172 ? -6.195 9.131 4.815 1.00 98.56 172 ALA A CA 1
ATOM 1364 C C . ALA A 1 172 ? -7.649 9.614 4.726 1.00 98.56 172 ALA A C 1
ATOM 1366 O O . ALA A 1 172 ? -8.100 10.039 3.664 1.00 98.56 172 ALA A O 1
ATOM 1367 N N . TYR A 1 173 ? -8.347 9.666 5.867 1.00 98.50 173 TYR A N 1
ATOM 1368 C CA . TYR A 1 173 ? -9.710 10.196 5.942 1.00 98.50 173 TYR A CA 1
ATOM 1369 C C . TYR A 1 173 ? -9.792 11.661 5.486 1.00 98.50 173 TYR A C 1
ATOM 1371 O O . TYR A 1 173 ? -10.694 12.024 4.732 1.00 98.50 173 TYR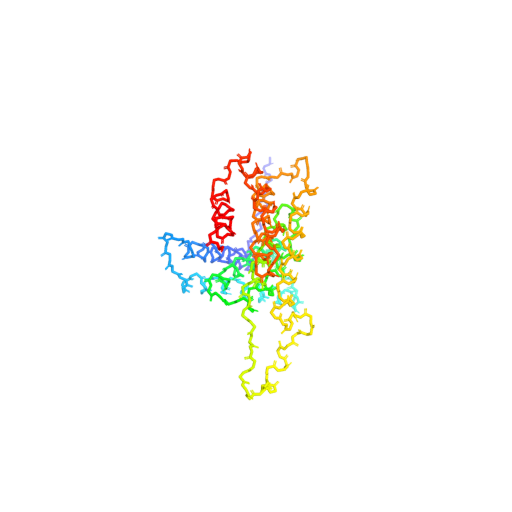 A O 1
ATOM 1379 N N . LYS A 1 174 ? -8.859 12.516 5.932 1.00 97.88 174 LYS A N 1
ATOM 1380 C CA . LYS A 1 174 ? -8.829 13.930 5.535 1.00 97.88 174 LYS A CA 1
ATOM 1381 C C . LYS A 1 174 ? -8.619 14.072 4.025 1.00 97.88 174 LYS A C 1
ATOM 1383 O O . LYS A 1 174 ? -9.430 14.710 3.368 1.00 97.88 174 LYS A O 1
ATOM 1388 N N . HIS A 1 175 ? -7.589 13.428 3.479 1.00 97.38 175 HIS A N 1
ATOM 1389 C CA . HIS A 1 175 ? -7.273 13.489 2.055 1.00 97.38 175 HIS A CA 1
ATOM 1390 C C . HIS A 1 175 ? -8.414 12.945 1.191 1.00 97.38 175 HIS A C 1
ATOM 1392 O O . HIS A 1 175 ? -8.779 13.592 0.218 1.00 97.38 175 HIS A O 1
ATOM 1398 N N . ALA A 1 176 ? -9.040 11.828 1.573 1.00 96.88 176 ALA A N 1
ATOM 1399 C CA . ALA A 1 176 ? -10.179 11.283 0.835 1.00 96.88 176 ALA A CA 1
ATOM 1400 C C . ALA A 1 176 ? -11.404 12.210 0.866 1.00 96.88 176 ALA A C 1
ATOM 1402 O O . ALA A 1 176 ? -12.177 12.255 -0.089 1.00 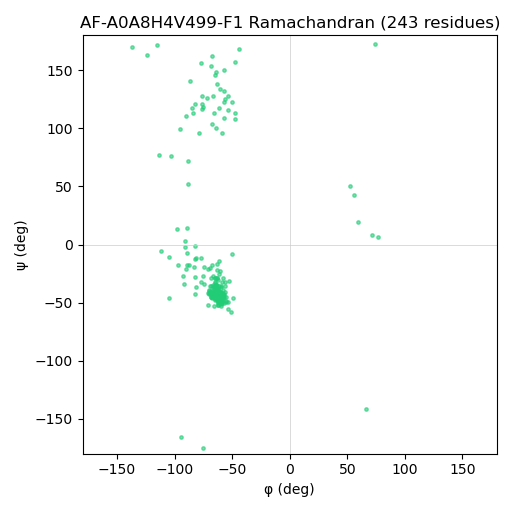96.88 176 ALA A O 1
ATOM 1403 N N . LYS A 1 177 ? -11.608 12.948 1.963 1.00 95.81 177 LYS A N 1
ATOM 1404 C CA . LYS A 1 177 ? -12.713 13.904 2.099 1.00 95.81 177 LYS A CA 1
ATOM 1405 C C . LYS A 1 177 ? -12.463 15.212 1.341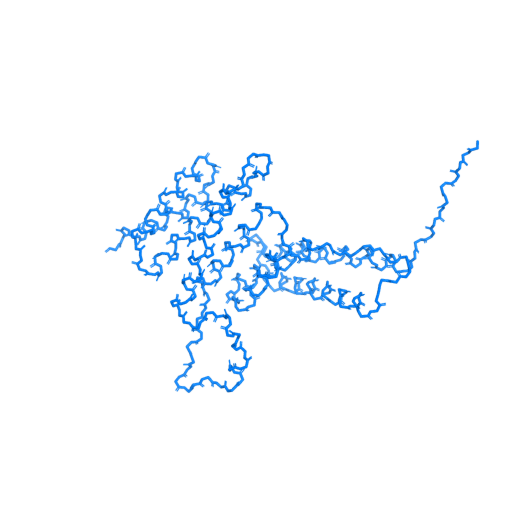 1.00 95.81 177 LYS A C 1
ATOM 1407 O O . LYS A 1 177 ? -13.423 15.814 0.867 1.00 95.81 177 LYS A O 1
ATOM 1412 N N . ASP A 1 178 ? -11.209 15.644 1.244 1.00 96.50 178 ASP A N 1
ATOM 1413 C CA . ASP A 1 178 ? -10.833 16.897 0.582 1.00 96.50 178 ASP A CA 1
ATOM 1414 C C . ASP A 1 178 ? -11.004 16.818 -0.953 1.00 96.50 178 ASP A C 1
ATOM 1416 O O . ASP A 1 178 ? -11.172 17.849 -1.604 1.00 96.50 178 ASP A O 1
ATOM 1420 N N . VAL A 1 179 ? -11.038 15.611 -1.539 1.00 96.06 179 VAL A N 1
ATOM 1421 C CA . VAL A 1 179 ? -11.360 15.406 -2.963 1.00 96.06 179 VAL A CA 1
ATOM 1422 C C . VAL A 1 179 ? -12.869 15.549 -3.202 1.00 96.06 179 VAL A C 1
ATOM 1424 O O . VAL A 1 179 ? -13.686 14.806 -2.644 1.00 96.06 179 VAL A O 1
ATOM 1427 N N . THR A 1 180 ? -13.249 16.496 -4.061 1.00 94.75 180 THR A N 1
ATOM 1428 C CA . THR A 1 180 ? -14.646 16.857 -4.356 1.00 94.75 180 THR A CA 1
ATOM 1429 C C . THR A 1 180 ? -14.866 17.064 -5.858 1.00 94.75 180 THR A C 1
ATOM 1431 O O . THR A 1 180 ? -13.914 17.109 -6.632 1.00 94.75 180 THR A O 1
ATOM 1434 N N . GLY A 1 181 ? -16.128 17.193 -6.282 1.00 94.19 181 GLY A N 1
ATOM 1435 C CA . GLY A 1 181 ? -16.471 17.450 -7.682 1.00 94.19 181 GLY A CA 1
ATOM 1436 C C . GLY A 1 181 ? -16.120 16.280 -8.602 1.00 94.19 181 GLY A C 1
ATOM 1437 O O . GLY A 1 181 ? -16.282 15.123 -8.221 1.00 94.19 181 GLY A O 1
ATOM 1438 N N . ASN A 1 182 ? -15.644 16.594 -9.808 1.00 93.62 182 ASN A N 1
ATOM 1439 C CA . ASN A 1 182 ? -15.363 15.603 -10.853 1.00 93.62 182 ASN A CA 1
ATOM 1440 C C . ASN A 1 182 ? -14.170 14.688 -10.533 1.00 93.62 182 ASN A C 1
ATOM 1442 O O . ASN A 1 182 ? -14.079 13.604 -11.100 1.00 93.62 182 ASN A O 1
ATOM 1446 N N . ASP A 1 183 ? -13.287 15.097 -9.619 1.00 92.94 183 ASP A N 1
ATOM 1447 C CA . ASP A 1 183 ? -12.115 14.305 -9.228 1.00 92.94 183 ASP A CA 1
ATOM 1448 C C . ASP A 1 183 ? -12.461 13.216 -8.200 1.00 92.94 183 ASP A C 1
ATOM 1450 O O . ASP A 1 183 ? -11.642 12.341 -7.915 1.00 92.94 183 ASP A O 1
ATOM 1454 N N . ARG A 1 184 ? -13.668 13.258 -7.614 1.00 95.31 184 ARG A N 1
ATOM 1455 C CA . ARG A 1 184 ? -14.111 12.276 -6.621 1.00 95.31 184 ARG A CA 1
ATOM 1456 C C . ARG A 1 184 ? -14.634 11.018 -7.308 1.00 95.31 184 ARG A C 1
ATOM 1458 O O . ARG A 1 184 ? -15.625 11.061 -8.030 1.00 95.31 184 ARG A O 1
ATOM 1465 N N . THR A 1 185 ? -14.010 9.886 -7.005 1.00 96.31 185 THR A N 1
ATOM 1466 C CA . THR A 1 185 ? -14.389 8.565 -7.525 1.00 96.31 185 THR A CA 1
ATOM 1467 C C . THR A 1 185 ? -14.866 7.631 -6.407 1.00 96.31 185 THR A C 1
ATOM 1469 O O . THR A 1 185 ? -14.707 7.930 -5.222 1.00 96.31 185 THR A O 1
ATOM 1472 N N . ALA A 1 186 ? -15.394 6.458 -6.777 1.00 96.00 186 ALA A N 1
ATOM 1473 C CA . ALA A 1 186 ? -15.754 5.408 -5.820 1.00 96.00 186 ALA A CA 1
ATOM 1474 C C . ALA A 1 186 ? -14.561 4.949 -4.954 1.00 96.00 186 ALA A C 1
ATOM 1476 O O . ALA A 1 186 ? -14.739 4.588 -3.795 1.00 96.00 186 ALA A O 1
ATOM 1477 N N . GLU A 1 187 ? -13.333 5.036 -5.475 1.00 96.56 187 GLU A N 1
ATOM 1478 C CA . GLU A 1 187 ? -12.120 4.736 -4.708 1.00 96.56 187 GLU A CA 1
ATOM 1479 C C . GLU A 1 187 ? -11.934 5.719 -3.542 1.00 96.56 187 GLU A C 1
ATOM 1481 O O . GLU A 1 187 ? -11.620 5.303 -2.429 1.00 96.56 187 GLU A O 1
ATOM 1486 N N . CYS A 1 188 ? -12.196 7.016 -3.751 1.00 96.31 188 CYS A N 1
ATOM 1487 C CA . CYS A 1 188 ? -12.185 8.001 -2.665 1.00 96.31 188 CYS A CA 1
ATOM 1488 C C . CYS A 1 188 ? -13.215 7.655 -1.577 1.00 96.31 188 CYS A C 1
ATOM 1490 O O . CYS A 1 188 ? -12.951 7.831 -0.385 1.00 96.31 188 CYS A O 1
ATOM 1492 N N . ASP A 1 189 ? -14.405 7.215 -1.983 1.00 96.88 189 ASP A N 1
ATOM 1493 C CA . ASP A 1 189 ? -15.500 6.854 -1.082 1.00 96.88 189 ASP A CA 1
ATOM 1494 C C . ASP A 1 189 ? -15.139 5.636 -0.223 1.00 96.88 189 ASP A C 1
ATOM 1496 O O . ASP A 1 189 ? -15.256 5.680 1.009 1.00 96.88 189 ASP A O 1
ATOM 1500 N N . GLU A 1 190 ? -14.610 4.590 -0.853 1.00 97.50 190 GLU A N 1
ATOM 1501 C CA . GLU A 1 190 ? -14.139 3.389 -0.171 1.00 97.50 190 GLU A CA 1
ATOM 1502 C C . GLU A 1 190 ? -12.937 3.683 0.734 1.00 97.50 190 GLU A C 1
ATOM 1504 O O . GLU A 1 190 ? -12.964 3.345 1.920 1.00 97.50 190 GLU A O 1
ATOM 1509 N N . ALA A 1 191 ? -11.930 4.412 0.246 1.00 97.75 191 ALA A N 1
ATOM 1510 C CA . ALA A 1 191 ? -10.761 4.779 1.041 1.00 97.75 191 ALA A CA 1
ATOM 1511 C C . ALA A 1 191 ? -11.134 5.643 2.258 1.00 97.75 191 ALA A C 1
ATOM 1513 O O . ALA A 1 191 ? -10.559 5.477 3.338 1.00 97.75 191 ALA A O 1
ATOM 1514 N N . CYS A 1 192 ? -12.127 6.527 2.125 1.00 97.56 192 CYS A N 1
ATOM 1515 C CA . CYS A 1 192 ? -12.668 7.302 3.242 1.00 97.56 192 CYS A CA 1
ATOM 1516 C C . CYS A 1 192 ? -13.319 6.391 4.296 1.00 97.56 192 CYS A C 1
ATOM 1518 O O . CYS A 1 192 ? -13.120 6.579 5.502 1.00 97.56 192 CYS A O 1
ATOM 1520 N N . ALA A 1 193 ? -14.089 5.391 3.858 1.00 98.00 193 ALA A N 1
ATOM 1521 C CA . ALA A 1 193 ? -14.774 4.455 4.745 1.00 98.00 193 ALA A CA 1
ATOM 1522 C C . ALA A 1 193 ? -13.791 3.531 5.474 1.00 98.00 193 ALA A C 1
ATOM 1524 O O . ALA A 1 193 ? -13.879 3.398 6.699 1.00 98.00 193 ALA A O 1
ATOM 1525 N N . VAL A 1 194 ? -12.808 2.986 4.753 1.00 98.12 194 VAL A N 1
ATOM 1526 C CA . VAL A 1 194 ? -11.709 2.181 5.308 1.00 98.12 194 VAL A CA 1
ATOM 1527 C C . VAL A 1 194 ? -10.878 2.995 6.303 1.00 98.12 194 VAL A C 1
ATOM 1529 O O . VAL A 1 194 ? -10.577 2.506 7.392 1.00 98.12 194 VAL A O 1
ATOM 1532 N N . ALA A 1 195 ? -10.592 4.268 6.014 1.00 98.69 195 ALA A N 1
ATOM 1533 C CA . ALA A 1 195 ? -9.848 5.134 6.930 1.00 98.69 195 ALA A CA 1
ATOM 1534 C C . ALA A 1 195 ? -10.545 5.303 8.289 1.00 98.69 195 ALA A C 1
ATOM 1536 O O . ALA A 1 195 ? -9.888 5.343 9.332 1.00 98.69 195 ALA A O 1
ATOM 1537 N N . LEU A 1 196 ? -11.882 5.369 8.310 1.00 98.69 196 LEU A N 1
ATOM 1538 C CA . LEU A 1 196 ? -12.644 5.416 9.561 1.00 98.69 196 LEU A CA 1
ATOM 1539 C C . LEU A 1 196 ? -12.567 4.101 10.342 1.00 98.69 196 LEU A C 1
ATOM 1541 O O . LEU A 1 196 ? -12.520 4.150 11.573 1.00 98.69 196 LEU A O 1
ATOM 1545 N N . VAL A 1 197 ? -12.542 2.954 9.658 1.00 98.31 197 VAL A N 1
ATOM 1546 C CA . VAL A 1 197 ? -12.354 1.648 10.306 1.00 98.31 197 VAL A CA 1
ATOM 1547 C C . VAL A 1 197 ? -10.962 1.555 10.915 1.00 98.31 197 VAL A C 1
ATOM 1549 O O . VAL A 1 197 ? -10.865 1.361 12.123 1.00 98.31 197 VAL A O 1
ATOM 1552 N N . ASN A 1 198 ? -9.912 1.822 10.134 1.00 98.44 198 ASN A N 1
ATOM 1553 C CA . ASN A 1 198 ? -8.527 1.801 10.612 1.00 98.44 198 ASN A CA 1
ATOM 1554 C C . ASN A 1 198 ? -8.327 2.753 11.798 1.00 98.44 198 ASN A C 1
ATOM 1556 O O . ASN A 1 198 ? -7.684 2.408 12.788 1.00 98.44 198 ASN A O 1
ATOM 1560 N N . TRP A 1 199 ? -8.925 3.948 11.747 1.00 98.56 199 TRP A N 1
ATOM 1561 C CA . TRP A 1 199 ? -8.871 4.886 12.868 1.00 98.56 199 TRP A CA 1
ATOM 1562 C C . TRP A 1 199 ? -9.585 4.329 14.108 1.00 98.56 199 TRP A C 1
ATOM 1564 O O . TRP A 1 199 ? -9.093 4.482 15.227 1.00 98.56 199 TRP A O 1
ATOM 1574 N N . GLY A 1 200 ? -10.728 3.667 13.923 1.00 98.25 200 GLY A N 1
ATOM 1575 C CA . GLY A 1 200 ? -11.423 2.956 14.989 1.00 98.25 200 GLY A CA 1
ATOM 1576 C C . GLY A 1 200 ? -10.566 1.853 15.610 1.00 98.25 200 GLY A C 1
ATOM 1577 O O . GLY A 1 200 ? -10.378 1.859 16.826 1.00 98.25 200 GLY A O 1
ATOM 1578 N N . ASP A 1 201 ? -9.996 0.970 14.789 1.00 97.81 201 ASP A N 1
ATOM 1579 C CA . ASP A 1 201 ? -9.176 -0.168 15.225 1.00 97.81 201 ASP A CA 1
ATOM 1580 C C . ASP A 1 201 ? -7.950 0.302 16.015 1.00 97.81 201 ASP A C 1
ATOM 1582 O O . ASP A 1 201 ? -7.706 -0.153 17.136 1.00 97.81 201 ASP A O 1
ATOM 1586 N N . VAL A 1 202 ? -7.228 1.297 15.497 1.00 97.88 202 VAL A N 1
ATOM 1587 C CA . VAL A 1 202 ? -6.070 1.878 16.190 1.00 97.88 202 VAL A CA 1
ATOM 1588 C C . VAL A 1 202 ? -6.483 2.566 17.494 1.00 97.88 202 VAL A C 1
ATOM 1590 O O . VAL A 1 202 ? -5.776 2.465 18.497 1.00 97.88 202 VAL A O 1
ATOM 1593 N N . ALA A 1 203 ? -7.637 3.239 17.530 1.00 97.94 203 ALA A N 1
ATOM 1594 C CA . ALA A 1 203 ? -8.142 3.839 18.763 1.00 97.94 203 ALA A CA 1
ATOM 1595 C C . ALA A 1 203 ? -8.437 2.780 19.839 1.00 97.94 203 ALA A C 1
ATOM 1597 O O . ALA A 1 203 ? -8.139 3.026 21.007 1.00 97.94 203 ALA A O 1
ATOM 1598 N N . VAL A 1 204 ? -8.933 1.593 19.463 1.00 96.88 204 VAL A N 1
ATOM 1599 C CA . VAL A 1 204 ? -9.068 0.454 20.391 1.00 96.88 204 VAL A CA 1
ATOM 1600 C C . VAL A 1 204 ? -7.704 0.008 20.913 1.00 96.88 204 VAL A C 1
ATOM 1602 O O . VAL A 1 204 ? -7.546 -0.169 22.120 1.00 96.88 204 VAL A O 1
ATOM 1605 N N . MET A 1 205 ? -6.708 -0.140 20.034 1.00 95.38 205 MET A N 1
ATOM 1606 C CA . MET A 1 205 ? -5.352 -0.554 20.424 1.00 95.38 205 MET A CA 1
ATOM 1607 C C . MET A 1 205 ? -4.672 0.448 21.371 1.00 95.38 205 MET A C 1
ATOM 1609 O O . MET A 1 205 ? -3.892 0.048 22.230 1.00 95.38 205 MET A O 1
ATOM 1613 N N . LEU A 1 206 ? -5.001 1.736 21.252 1.00 95.19 206 LEU A N 1
ATOM 1614 C CA . LEU A 1 206 ? -4.551 2.807 22.151 1.00 95.19 206 LEU A CA 1
ATOM 1615 C C . LEU A 1 206 ? -5.389 2.927 23.440 1.00 95.19 206 LEU A C 1
ATOM 1617 O O . LEU A 1 206 ? -5.118 3.799 24.263 1.00 95.19 206 LEU A O 1
ATOM 1621 N N . GLY A 1 207 ? -6.427 2.105 23.616 1.00 95.12 207 GLY A N 1
ATOM 1622 C CA . GLY A 1 207 ? -7.341 2.167 24.763 1.00 95.12 207 GLY A CA 1
ATOM 1623 C C . GLY A 1 207 ? -8.368 3.306 24.710 1.00 95.12 207 GLY A C 1
ATOM 1624 O O . GLY A 1 207 ? -9.129 3.495 25.659 1.00 95.12 207 GLY A O 1
ATOM 1625 N N . ASN A 1 208 ? -8.448 4.056 23.607 1.00 96.81 208 ASN A N 1
ATOM 1626 C CA . ASN A 1 208 ? -9.406 5.145 23.420 1.00 96.81 208 ASN A CA 1
ATOM 1627 C C . ASN A 1 208 ? -10.730 4.633 22.825 1.00 96.81 208 ASN A C 1
ATOM 1629 O O . ASN A 1 208 ? -11.075 4.871 21.662 1.00 96.81 208 ASN A O 1
ATOM 1633 N N . ASN A 1 209 ? -11.493 3.922 23.653 1.00 96.62 209 ASN A N 1
ATOM 1634 C CA . ASN A 1 209 ? -12.737 3.270 23.237 1.00 96.62 209 ASN A CA 1
ATOM 1635 C C . ASN A 1 209 ? -13.837 4.259 22.811 1.00 96.62 209 ASN A C 1
ATOM 1637 O O . ASN A 1 209 ? -14.664 3.923 21.962 1.00 96.62 209 ASN A O 1
ATOM 1641 N N . ASP A 1 210 ? -13.860 5.477 23.361 1.00 97.25 210 ASP A N 1
ATOM 1642 C CA . ASP A 1 210 ? -14.830 6.507 22.966 1.00 97.25 210 ASP A CA 1
ATOM 1643 C C . ASP A 1 210 ? -14.595 6.991 21.540 1.00 97.25 210 ASP A C 1
ATOM 1645 O O . ASP A 1 210 ? -15.533 7.066 20.736 1.00 97.25 210 ASP A O 1
ATOM 1649 N N . LEU A 1 211 ? -13.332 7.257 21.197 1.00 97.56 211 LEU A N 1
ATOM 1650 C CA . LEU A 1 211 ? -12.959 7.594 19.833 1.00 97.56 211 LEU A CA 1
ATOM 1651 C C . LEU A 1 211 ? -13.268 6.432 18.886 1.00 97.56 211 LEU A C 1
ATOM 1653 O O . LEU A 1 211 ? -13.874 6.665 17.841 1.00 97.56 211 LEU A O 1
ATOM 1657 N N . ALA A 1 212 ? -12.939 5.196 19.270 1.00 98.31 212 ALA A N 1
ATOM 1658 C CA . ALA A 1 212 ? -13.236 4.017 18.462 1.00 98.31 212 ALA A CA 1
ATOM 1659 C C . ALA A 1 212 ? -14.737 3.892 18.152 1.00 98.31 212 ALA A C 1
ATOM 1661 O O . ALA A 1 212 ? -15.131 3.822 16.985 1.00 98.31 212 ALA A O 1
ATOM 1662 N N . ARG A 1 213 ? -15.601 3.986 19.176 1.00 98.31 213 ARG A N 1
ATOM 1663 C CA . ARG A 1 213 ? -17.067 3.983 19.006 1.00 98.31 213 ARG A CA 1
ATOM 1664 C C . ARG A 1 213 ? -17.539 5.075 18.053 1.00 98.31 213 ARG A C 1
ATOM 1666 O O . ARG A 1 213 ? -18.386 4.817 17.195 1.00 98.31 213 ARG A O 1
ATOM 1673 N N . LYS A 1 214 ? -17.010 6.293 18.198 1.00 98.38 214 LYS A N 1
ATOM 1674 C CA . LYS A 1 214 ? -17.348 7.419 17.319 1.00 98.38 214 LYS A CA 1
ATOM 1675 C C . LYS A 1 214 ? -16.986 7.113 15.865 1.00 98.38 214 LYS A C 1
ATOM 1677 O O . LYS A 1 214 ? -17.805 7.357 14.982 1.00 98.38 214 LYS A O 1
ATOM 1682 N N . LYS A 1 215 ? -15.793 6.567 15.614 1.00 98.56 215 LYS A N 1
ATOM 1683 C CA . LYS A 1 215 ? -15.300 6.285 14.259 1.00 98.56 215 LYS A CA 1
ATOM 1684 C C . LYS A 1 215 ? -16.030 5.132 13.585 1.00 98.56 215 LYS A C 1
ATOM 1686 O O . LYS A 1 215 ? -16.453 5.299 12.445 1.00 98.56 215 LYS A O 1
ATOM 1691 N N . TYR A 1 216 ? -16.311 4.042 14.298 1.00 98.62 216 TYR A N 1
ATOM 1692 C CA . TYR A 1 216 ? -17.122 2.955 13.740 1.00 98.62 216 TYR A CA 1
ATOM 1693 C C . TYR A 1 216 ? -18.543 3.395 13.395 1.00 98.62 216 TYR A C 1
ATOM 1695 O O . TYR A 1 216 ? -19.034 3.061 12.322 1.00 98.62 216 TYR A O 1
ATOM 1703 N N . ARG A 1 217 ? -19.207 4.183 14.253 1.00 98.44 217 ARG A N 1
ATOM 1704 C CA . ARG A 1 217 ? -20.551 4.709 13.948 1.00 98.44 217 ARG A CA 1
ATOM 1705 C C . ARG A 1 217 ? -20.543 5.615 12.721 1.00 98.44 217 ARG A C 1
ATOM 1707 O O . ARG A 1 217 ? -21.396 5.460 11.854 1.00 98.44 217 ARG A O 1
ATOM 1714 N N . GLN A 1 218 ? -19.555 6.505 12.634 1.00 98.19 218 GLN A N 1
ATOM 1715 C CA . GLN A 1 218 ? -19.366 7.371 11.473 1.00 98.19 218 GLN A CA 1
ATOM 1716 C C . GLN A 1 218 ? -19.145 6.549 10.191 1.00 98.19 218 GLN A C 1
ATOM 1718 O O . GLN A 1 218 ? -19.721 6.864 9.154 1.00 98.19 218 GLN A O 1
ATOM 1723 N N . CYS A 1 219 ? -18.351 5.477 10.273 1.00 98.38 219 CYS A N 1
ATOM 1724 C CA . CYS A 1 219 ? -18.125 4.559 9.162 1.00 98.38 219 CYS A CA 1
ATOM 1725 C C . CYS A 1 219 ? -19.421 3.867 8.726 1.00 98.38 219 CYS A C 1
ATOM 1727 O O . CYS A 1 219 ? -19.753 3.907 7.549 1.00 98.38 219 CYS A O 1
ATOM 1729 N N . ILE A 1 220 ? -20.189 3.297 9.663 1.00 98.44 220 ILE A N 1
ATOM 1730 C CA . ILE A 1 220 ? -21.453 2.601 9.367 1.00 98.44 220 ILE A CA 1
ATOM 1731 C C . ILE A 1 220 ? -22.442 3.524 8.650 1.00 98.44 220 ILE A C 1
ATOM 1733 O O . ILE A 1 220 ? -23.069 3.104 7.681 1.00 98.44 220 ILE A O 1
ATOM 1737 N N . GLU A 1 221 ? -22.585 4.768 9.114 1.00 97.88 221 GLU A N 1
ATOM 1738 C CA . GLU A 1 221 ? -23.480 5.740 8.480 1.00 97.88 221 GLU A CA 1
ATOM 1739 C C . GLU A 1 221 ? -23.036 6.059 7.047 1.00 97.88 221 GLU A C 1
ATOM 1741 O O . GLU A 1 221 ? -23.847 6.046 6.123 1.00 97.88 221 GLU A O 1
ATOM 1746 N N . MET A 1 222 ? -21.746 6.339 6.857 1.00 96.38 222 MET A N 1
ATOM 1747 C CA . MET A 1 222 ? -21.199 6.742 5.565 1.00 96.38 222 MET A CA 1
ATOM 1748 C C . MET A 1 222 ? -21.164 5.581 4.565 1.00 96.38 222 MET A C 1
ATOM 1750 O O . MET A 1 222 ? -21.713 5.697 3.476 1.00 96.38 222 MET A O 1
ATOM 1754 N N . ALA A 1 223 ? -20.582 4.447 4.952 1.00 96.75 223 ALA A N 1
ATOM 1755 C CA . ALA A 1 223 ? -20.493 3.245 4.127 1.00 96.75 223 ALA A CA 1
ATOM 1756 C C . ALA A 1 223 ? -21.876 2.662 3.800 1.00 96.75 223 ALA A C 1
ATOM 1758 O O . ALA A 1 223 ? -22.053 2.069 2.743 1.00 96.75 223 ALA A O 1
ATOM 1759 N N . GLY A 1 224 ? -22.872 2.861 4.674 1.00 96.69 224 GLY A N 1
ATOM 1760 C CA . GLY A 1 224 ? -24.260 2.500 4.391 1.00 96.69 224 GLY A CA 1
ATOM 1761 C C . GLY A 1 224 ? -24.876 3.334 3.265 1.00 96.69 224 GLY A C 1
ATOM 1762 O O . GLY A 1 224 ? -25.544 2.774 2.404 1.00 96.69 224 GLY A O 1
ATOM 1763 N N . LYS A 1 225 ? -24.620 4.650 3.232 1.00 96.25 225 LYS A N 1
ATOM 1764 C CA . LYS A 1 225 ? -25.078 5.540 2.143 1.00 96.25 225 LYS A CA 1
ATOM 1765 C C . LYS A 1 225 ? -24.367 5.264 0.816 1.00 96.25 225 LYS A C 1
ATOM 1767 O O . LYS A 1 225 ? -24.942 5.515 -0.232 1.00 96.25 225 LYS A O 1
ATOM 1772 N N . LEU A 1 226 ? -23.128 4.782 0.887 1.00 94.94 226 LEU A N 1
ATOM 1773 C CA . LEU A 1 226 ? -22.281 4.448 -0.261 1.00 94.94 226 LEU A CA 1
ATOM 1774 C C . LEU A 1 226 ? -22.430 2.991 -0.725 1.00 94.94 226 LEU A C 1
ATOM 1776 O O . LEU A 1 226 ? -21.702 2.569 -1.613 1.00 94.94 226 LEU A O 1
ATOM 1780 N N . GLU A 1 227 ? -23.322 2.214 -0.102 1.00 96.25 227 GLU A N 1
ATOM 1781 C CA . GLU A 1 227 ? -23.559 0.804 -0.441 1.00 96.25 227 GLU A CA 1
ATOM 1782 C C . GLU A 1 227 ? -22.288 -0.071 -0.382 1.00 96.25 227 GLU A C 1
ATOM 1784 O O . GLU A 1 227 ? -22.068 -0.946 -1.215 1.00 96.25 227 GLU A O 1
ATOM 1789 N N . LEU A 1 228 ? -21.460 0.125 0.654 1.00 96.38 228 LEU A N 1
ATOM 1790 C CA . LEU A 1 228 ? -20.228 -0.637 0.911 1.00 96.38 228 LEU A CA 1
ATOM 1791 C C . LEU A 1 228 ? -20.435 -1.671 2.043 1.00 96.38 228 LEU A C 1
ATOM 1793 O O . LEU A 1 228 ? -19.988 -1.459 3.180 1.00 96.38 228 LEU A O 1
ATOM 1797 N N . PRO A 1 229 ? -21.116 -2.810 1.793 1.00 96.44 229 PRO A N 1
ATOM 1798 C CA . PRO A 1 229 ? -21.545 -3.733 2.846 1.00 96.44 229 PRO A CA 1
ATOM 1799 C C . PRO A 1 229 ? -20.382 -4.396 3.591 1.00 96.44 229 PRO A C 1
ATOM 1801 O O . PRO A 1 229 ? -20.497 -4.664 4.790 1.00 96.44 229 PRO A O 1
ATOM 1804 N N . HIS A 1 230 ? -19.258 -4.643 2.913 1.00 95.31 230 HIS A N 1
ATOM 1805 C CA . HIS A 1 230 ? -18.087 -5.262 3.531 1.00 95.31 230 HIS A CA 1
ATOM 1806 C C . HIS A 1 230 ? -17.468 -4.340 4.601 1.00 95.31 230 HIS A C 1
ATOM 1808 O O . HIS A 1 230 ? -17.201 -4.791 5.718 1.00 95.31 230 HIS A O 1
ATOM 1814 N N . VAL A 1 231 ? -17.371 -3.032 4.323 1.00 96.31 231 VAL A N 1
ATOM 1815 C CA . VAL A 1 231 ? -16.876 -2.031 5.282 1.00 96.31 231 VAL A CA 1
ATOM 1816 C C . VAL A 1 231 ? -17.848 -1.865 6.453 1.00 96.31 231 VAL A C 1
ATOM 1818 O O . VAL A 1 231 ? -17.434 -1.852 7.615 1.00 96.31 231 VAL A O 1
ATOM 1821 N N . VAL A 1 232 ? -19.161 -1.818 6.181 1.00 97.81 232 VAL A N 1
ATOM 1822 C CA . VAL A 1 232 ? -20.194 -1.767 7.235 1.00 97.81 232 VAL A CA 1
ATOM 1823 C C . VAL A 1 232 ? -20.073 -2.968 8.176 1.00 97.81 232 VAL A C 1
ATOM 1825 O O . VAL A 1 232 ? -20.137 -2.808 9.400 1.00 97.81 232 VAL A O 1
ATOM 1828 N N . LYS A 1 233 ? -19.885 -4.174 7.626 1.00 97.81 233 LYS A N 1
ATOM 1829 C CA . LYS A 1 233 ? -19.700 -5.405 8.406 1.00 97.81 233 LYS A CA 1
ATOM 1830 C C . LYS A 1 233 ? -18.462 -5.313 9.301 1.00 97.81 233 LYS A C 1
ATOM 1832 O O . LYS A 1 233 ? -18.554 -5.644 10.485 1.00 97.81 233 LYS A O 1
ATOM 1837 N N . GLN A 1 234 ? -17.341 -4.829 8.770 1.00 96.62 234 GLN A N 1
ATOM 1838 C CA . GLN A 1 234 ? -16.102 -4.659 9.532 1.00 96.62 234 GLN A CA 1
ATOM 1839 C C . GLN A 1 234 ? -16.279 -3.659 10.687 1.00 96.62 234 GLN A C 1
ATOM 1841 O O . GLN A 1 234 ? -15.993 -3.995 11.837 1.00 96.62 234 GLN A O 1
ATOM 1846 N N . ALA A 1 235 ? -16.857 -2.483 10.425 1.00 97.62 235 ALA A N 1
ATOM 1847 C CA . ALA A 1 235 ? -17.110 -1.468 11.450 1.00 97.62 235 ALA A CA 1
ATOM 1848 C C . ALA A 1 235 ? -18.074 -1.953 12.551 1.00 97.62 235 ALA A C 1
ATOM 1850 O O . ALA A 1 235 ? -17.862 -1.683 13.736 1.00 97.62 235 ALA A O 1
ATOM 1851 N N . ARG A 1 236 ? -19.121 -2.711 12.191 1.00 97.94 236 ARG A N 1
ATOM 1852 C CA . ARG A 1 236 ? -20.037 -3.336 13.166 1.00 97.94 236 ARG A CA 1
ATOM 1853 C C . ARG A 1 236 ? -19.330 -4.368 14.040 1.00 97.94 236 ARG A C 1
ATOM 1855 O O . ARG A 1 236 ? -19.579 -4.399 15.242 1.00 97.94 236 ARG A O 1
ATOM 1862 N N . SER A 1 237 ? -18.441 -5.173 13.458 1.00 96.88 237 SER A N 1
ATOM 1863 C CA . SER A 1 237 ? -17.623 -6.138 14.203 1.00 96.88 237 SER A CA 1
ATOM 1864 C C . SER A 1 237 ? -16.721 -5.435 15.221 1.00 96.88 237 SER A C 1
ATOM 1866 O O . SER A 1 237 ? -16.709 -5.807 16.396 1.00 96.88 237 SER A O 1
ATOM 1868 N N . GLY A 1 238 ? -16.040 -4.359 14.809 1.00 95.19 238 GLY A N 1
ATOM 1869 C CA . GLY A 1 238 ? -15.235 -3.525 15.707 1.00 95.19 238 GLY A CA 1
ATOM 1870 C C . GLY A 1 238 ? -16.055 -2.932 16.857 1.00 95.19 238 GLY A C 1
ATOM 1871 O O . GLY A 1 238 ? -15.638 -2.989 18.014 1.00 95.19 238 GLY A O 1
ATOM 1872 N N . LEU A 1 239 ? -17.262 -2.435 16.568 1.00 95.75 239 LEU A N 1
ATOM 1873 C CA . LEU A 1 239 ? -18.159 -1.880 17.583 1.00 95.75 239 LEU A CA 1
ATOM 1874 C C . LEU A 1 239 ? -18.660 -2.942 18.576 1.00 95.75 239 LEU A C 1
ATOM 1876 O O . LEU A 1 239 ? -18.679 -2.681 19.778 1.00 95.75 239 LEU A O 1
ATOM 1880 N N . ALA A 1 240 ? -19.023 -4.135 18.096 1.00 95.38 240 ALA A N 1
ATOM 1881 C CA . ALA A 1 240 ? -19.510 -5.229 18.937 1.00 95.38 240 ALA A CA 1
ATOM 1882 C C . ALA A 1 240 ? -18.454 -5.702 19.954 1.00 95.38 240 ALA A C 1
ATOM 1884 O O . ALA A 1 240 ? -18.779 -5.943 21.118 1.00 95.38 240 ALA A O 1
ATOM 1885 N N . LYS A 1 241 ? -17.174 -5.744 19.555 1.00 93.06 241 LYS A N 1
ATOM 1886 C CA . LYS A 1 241 ? -16.047 -6.085 20.446 1.00 93.06 241 LYS A CA 1
ATOM 1887 C C . LYS A 1 241 ? -15.855 -5.091 21.602 1.00 93.06 241 LYS A C 1
ATOM 1889 O O . LYS A 1 241 ? -15.238 -5.440 22.606 1.00 93.06 241 LYS A O 1
ATOM 1894 N N . LEU A 1 242 ? -16.355 -3.858 21.470 1.00 91.12 242 LEU A N 1
ATOM 1895 C CA . LEU A 1 242 ? -16.289 -2.827 22.515 1.00 91.12 242 LEU A CA 1
ATOM 1896 C C . LEU A 1 242 ? -17.459 -2.880 23.494 1.00 91.12 242 LEU A C 1
ATOM 1898 O O . LEU A 1 242 ? -17.377 -2.265 24.552 1.00 91.12 242 LEU A O 1
ATOM 1902 N N . THR A 1 243 ? -18.548 -3.554 23.126 1.00 80.06 243 THR A N 1
ATOM 1903 C CA . THR A 1 243 ? -19.738 -3.722 23.973 1.00 80.06 243 THR A CA 1
ATOM 1904 C C . THR A 1 243 ? -19.746 -5.046 24.728 1.00 80.06 243 THR A C 1
ATOM 1906 O O . THR A 1 243 ? -20.502 -5.192 25.677 1.00 80.06 243 THR A O 1
ATOM 1909 N N . SER A 1 244 ? -18.932 -6.014 24.301 1.00 70.31 244 SER A N 1
ATOM 1910 C CA . SER A 1 244 ? -18.817 -7.343 24.913 1.00 70.31 244 SER A CA 1
ATOM 1911 C C . SER A 1 244 ? -17.764 -7.429 26.031 1.00 70.31 244 SER A C 1
ATOM 1913 O O . SER A 1 244 ? -17.347 -8.531 26.378 1.00 70.31 244 SER A O 1
ATOM 1915 N N . LYS A 1 245 ? -17.283 -6.289 26.536 1.00 50.28 245 LYS A N 1
ATOM 1916 C CA . LYS A 1 245 ? -16.363 -6.164 27.675 1.00 50.28 245 LYS A CA 1
ATOM 1917 C C . LYS A 1 245 ? -17.053 -5.385 28.781 1.00 50.28 245 LYS A C 1
ATOM 1919 O O . LYS A 1 245 ? -16.800 -5.730 29.951 1.00 50.28 245 LYS A O 1
#

Secondary structure (DSSP, 8-state):
--------PPPHHHHHHHHHHHHHHHHHHHHHHHTSTTT--HHHHHHHHHHHHHHHHHHHHHHHHH-PPTT------HHHHHHHHHHHHHHHHHTT-HHHHHHHHHHHHHH---TTHHHHHHHHHHHHHHH-------SS---HHHHTT--TTS--SHHHHHHHHHHHHHHHHHHHHH--GGG--HHHHHHHHHHHHHHHHHHHHTT-HHHHHHHHHHHHHHHHHTT-HHHHHHHHHHHHHHH--